Protein AF-A0A382X9E1-F1 (afdb_monomer_lite)

Radius of gyration: 70.13 Å; chains: 1; bounding box: 141×40×201 Å

Organism: NCBI:txid408172

Foldseek 3Di:
DDDDPPPVVVVVVVVVVVVVVVVVVVVVVVVVVVVVVVVVVVVVVVVVVVVVVVVVVVVVVVVVVVVVVVVVVVVVVVVVVVVVVVVVVVVVVVVVVVVVVVVVVVVVVVVVVVVVVVVVVVVVVCVVVVVQVVVQVVQLVVVLCCCCVPQQVPAPKDWDWADDDDRWIKIKIQHDDPNDRQAIEIETEEEDPEDDPVVVVVQVVVCVVSVHQAYEYEYCYDDPPDDPPDQWDDDHRYIYGYNDSVRVSVVVNVVSVVSVVVSVVVVVVVVD

Secondary structure (DSSP, 8-state):
-----HHHHHHHHHHHHHHHHHHHHHHHHHHHHHHHHHHHHHHHHHHHHHHHHHHHHHHHHHHHHHHHHHHHHHHHHHHHHHHHHHHHHHHHHHHHHHHHHHHHHHHHHHHHHHHHHHHHHHHHHHHHH-TTTHHHHHHHHHHHHIIIIIISTTS--EEEEE-SSSSS-EEEEEEEETTEEEEEEEEEEE--SS--THHHHHHHHHHHHHTEEEEEEEESS--TTS-TT-SEEEETTEEEEES-HHHHHHHHHHHHHHHHHHHHHHHHTT--

Structure (mmCIF, N/CA/C/O backbone):
data_AF-A0A382X9E1-F1
#
_entry.id   AF-A0A382X9E1-F1
#
loop_
_atom_site.group_PDB
_atom_site.id
_atom_site.type_symbol
_atom_site.label_atom_id
_atom_site.label_alt_id
_atom_site.label_comp_id
_atom_site.label_asym_id
_atom_site.label_entity_id
_atom_site.label_seq_id
_atom_site.pdbx_PDB_ins_code
_atom_site.Cartn_x
_atom_site.Cartn_y
_atom_site.Cartn_z
_atom_site.occupancy
_atom_site.B_iso_or_equiv
_atom_site.auth_seq_id
_atom_site.auth_comp_id
_atom_site.auth_asym_id
_atom_site.auth_atom_id
_atom_site.pdbx_PDB_model_num
ATOM 1 N N . ASN A 1 1 ? -106.103 1.293 151.477 1.00 40.31 1 ASN A N 1
ATOM 2 C CA . ASN A 1 1 ? -105.836 1.130 150.033 1.00 40.31 1 ASN A CA 1
ATOM 3 C C . ASN A 1 1 ? -104.517 1.794 149.709 1.00 40.31 1 ASN A C 1
ATOM 5 O O . ASN A 1 1 ? -104.419 2.997 149.879 1.00 40.31 1 ASN A O 1
ATOM 9 N N . ALA A 1 2 ? -103.499 1.004 149.371 1.00 46.12 2 ALA A N 1
ATOM 10 C CA . ALA A 1 2 ? -102.173 1.499 149.018 1.00 46.12 2 ALA A CA 1
ATOM 11 C C . ALA A 1 2 ? -102.205 2.067 147.590 1.00 46.12 2 ALA A C 1
ATOM 13 O O . ALA A 1 2 ? -102.561 1.347 146.657 1.00 46.12 2 ALA A O 1
ATOM 14 N N . GLU A 1 3 ? -101.883 3.350 147.434 1.00 45.25 3 GLU A N 1
ATOM 15 C CA . GLU A 1 3 ? -101.706 3.980 146.126 1.00 45.25 3 GLU A CA 1
ATOM 16 C C . GLU A 1 3 ? -100.436 3.435 145.465 1.00 45.25 3 GLU A C 1
ATOM 18 O O . GLU A 1 3 ? -99.336 3.497 146.011 1.00 45.25 3 GLU A O 1
ATOM 23 N N . PHE A 1 4 ? -100.612 2.846 144.289 1.00 52.84 4 PHE A N 1
ATOM 24 C CA . PHE A 1 4 ? -99.544 2.386 143.414 1.00 52.84 4 PHE A CA 1
ATOM 25 C C . PHE A 1 4 ? -98.890 3.618 142.763 1.00 52.84 4 PHE A C 1
ATOM 27 O O . PHE A 1 4 ? -99.547 4.314 141.988 1.00 52.84 4 PHE A O 1
ATOM 34 N N . ASP A 1 5 ? -97.623 3.910 143.085 1.00 58.12 5 ASP A N 1
ATOM 35 C CA . ASP A 1 5 ? -96.880 5.049 142.520 1.00 58.12 5 ASP A CA 1
ATOM 36 C C . ASP A 1 5 ? -96.564 4.808 141.032 1.00 58.12 5 ASP A C 1
ATOM 38 O O . ASP A 1 5 ? -95.556 4.214 140.637 1.00 58.12 5 ASP A O 1
ATOM 42 N N . LEU A 1 6 ? -97.483 5.274 140.188 1.00 57.97 6 LEU A N 1
ATOM 43 C CA . LEU A 1 6 ? -97.406 5.240 138.729 1.00 57.97 6 LEU A CA 1
ATOM 44 C C . LEU A 1 6 ? -96.162 5.970 138.176 1.00 57.97 6 LEU A C 1
ATOM 46 O O . LEU A 1 6 ? -95.742 5.680 137.052 1.00 57.97 6 LEU A O 1
ATOM 50 N N . GLY A 1 7 ? -95.539 6.878 138.938 1.00 62.25 7 GLY A N 1
ATOM 51 C CA . GLY A 1 7 ? -94.417 7.706 138.490 1.00 62.25 7 GLY A CA 1
ATOM 52 C C . GLY A 1 7 ? -93.104 6.941 138.298 1.00 62.25 7 GLY A C 1
ATOM 53 O O . GLY A 1 7 ? -92.395 7.158 137.305 1.00 62.25 7 GLY A O 1
ATOM 54 N N . GLU A 1 8 ? -92.776 6.007 139.195 1.00 61.94 8 GLU A N 1
ATOM 55 C CA . GLU A 1 8 ? -91.552 5.196 139.084 1.00 61.94 8 GLU A CA 1
ATOM 56 C C . GLU A 1 8 ? -91.638 4.147 137.966 1.00 61.94 8 GLU A C 1
ATOM 58 O O . GLU A 1 8 ? -90.668 3.937 137.225 1.00 61.94 8 GLU A O 1
ATOM 63 N N . GLY A 1 9 ? -92.813 3.534 137.783 1.00 64.25 9 GLY A N 1
ATOM 64 C CA . GLY A 1 9 ? -93.066 2.582 136.698 1.00 64.25 9 GLY A CA 1
ATOM 65 C C . GLY A 1 9 ? -92.902 3.219 135.316 1.00 64.25 9 GLY A C 1
ATOM 66 O O . GLY A 1 9 ? -92.219 2.661 134.450 1.00 64.25 9 GLY A O 1
ATOM 67 N N . TYR A 1 10 ? -93.439 4.431 135.132 1.00 66.88 10 TYR A N 1
ATOM 68 C CA . TYR A 1 10 ? -93.307 5.187 133.884 1.00 66.88 10 TYR A CA 1
ATOM 69 C C . TYR A 1 10 ? -91.860 5.595 133.593 1.00 66.88 10 TYR A C 1
ATOM 71 O O . TYR A 1 10 ? -91.396 5.403 132.468 1.00 66.88 10 TYR A O 1
ATOM 79 N N . LYS A 1 11 ? -91.104 6.078 134.590 1.00 72.00 11 LYS A N 1
ATOM 80 C CA . LYS A 1 11 ? -89.677 6.416 134.412 1.00 72.00 11 LYS A CA 1
ATOM 81 C C . LYS A 1 11 ? -88.843 5.207 133.995 1.00 72.00 11 LYS A C 1
ATOM 83 O O . LYS A 1 11 ? -88.008 5.315 133.096 1.00 72.00 11 LYS A O 1
ATOM 88 N N . LYS A 1 12 ? -89.067 4.046 134.616 1.00 72.81 12 LYS A N 1
ATOM 89 C CA . LYS A 1 12 ? -88.352 2.809 134.267 1.00 72.81 12 LYS A CA 1
ATOM 90 C C . LYS A 1 12 ? -88.728 2.317 132.867 1.00 72.81 12 LYS A C 1
ATOM 92 O O . LYS A 1 12 ? -87.859 1.848 132.133 1.00 72.81 12 LYS A O 1
ATOM 97 N N . HIS A 1 13 ? -89.994 2.462 132.474 1.00 72.19 13 HIS A N 1
ATOM 98 C CA . HIS A 1 13 ? -90.451 2.082 131.141 1.00 72.19 13 HIS A CA 1
ATOM 99 C C . HIS A 1 13 ? -89.892 3.003 130.046 1.00 72.19 13 HIS A C 1
ATOM 101 O O . HIS A 1 13 ? -89.379 2.490 129.053 1.00 72.19 13 HIS A O 1
ATOM 107 N N . LEU A 1 14 ? -89.882 4.324 130.269 1.00 73.62 14 LEU A N 1
ATOM 108 C CA . LEU A 1 14 ? -89.251 5.309 129.380 1.00 73.62 14 LEU A CA 1
ATOM 109 C C . LEU A 1 14 ? -87.758 5.033 129.199 1.00 73.62 14 LEU A C 1
ATOM 111 O O . LEU A 1 14 ? -87.290 4.931 128.071 1.00 73.62 14 LEU A O 1
ATOM 115 N N . LYS A 1 15 ? -87.027 4.797 130.293 1.00 77.38 15 LYS A N 1
ATOM 116 C CA . LYS A 1 15 ? -85.587 4.506 130.241 1.00 77.38 15 LYS A CA 1
ATOM 117 C C . LYS A 1 15 ? -85.278 3.209 129.480 1.00 77.38 15 LYS A C 1
ATOM 119 O O . LYS A 1 15 ? -84.286 3.131 128.760 1.00 77.38 15 LYS A O 1
ATOM 124 N N . ASN A 1 16 ? -86.142 2.197 129.598 1.00 75.50 16 ASN A N 1
ATOM 125 C CA . ASN A 1 16 ? -86.033 0.959 128.822 1.00 75.50 16 ASN A CA 1
ATOM 126 C C . ASN A 1 16 ? -86.370 1.164 127.338 1.00 75.50 16 ASN A C 1
ATOM 128 O O . ASN A 1 16 ? -85.716 0.570 126.483 1.00 75.50 16 ASN A O 1
ATOM 132 N N . LEU A 1 17 ? -87.367 1.992 127.023 1.00 74.62 17 LEU A N 1
ATOM 133 C CA . LEU A 1 17 ? -87.726 2.346 125.648 1.00 74.62 17 LEU A CA 1
ATOM 134 C C . LEU A 1 17 ? -86.615 3.142 124.963 1.00 74.62 17 LEU A C 1
ATOM 136 O O . LEU A 1 17 ? -86.262 2.811 123.835 1.00 74.62 17 LEU A O 1
ATOM 140 N N . GLU A 1 18 ? -86.025 4.117 125.655 1.00 76.06 18 GLU A N 1
ATOM 141 C CA . GLU A 1 18 ? -84.857 4.884 125.206 1.00 76.06 18 GLU A CA 1
ATOM 142 C C . GLU A 1 18 ? -83.629 3.991 125.006 1.00 76.06 18 GLU A C 1
ATOM 144 O O . GLU A 1 18 ? -82.965 4.068 123.974 1.00 76.06 18 GLU A O 1
ATOM 149 N N . ALA A 1 19 ? -83.338 3.086 125.945 1.00 75.62 19 ALA A N 1
ATOM 150 C CA . ALA A 1 19 ? -82.235 2.137 125.798 1.00 75.62 19 ALA A CA 1
ATOM 151 C C . ALA A 1 19 ? -82.452 1.188 124.608 1.00 75.62 19 ALA A C 1
ATOM 153 O O . ALA A 1 19 ? -81.512 0.901 123.865 1.00 75.62 19 ALA A O 1
ATOM 154 N N . LYS A 1 20 ? -83.691 0.729 124.390 1.00 76.25 20 LYS A N 1
ATOM 155 C CA . LYS A 1 20 ? -84.041 -0.171 123.286 1.00 76.25 20 LYS A CA 1
ATOM 156 C C . LYS A 1 20 ? -84.004 0.539 121.932 1.00 76.25 20 LYS A C 1
ATOM 158 O O . LYS A 1 20 ? -83.406 0.013 121.000 1.00 76.25 20 LYS A O 1
ATOM 163 N N . THR A 1 21 ? -84.552 1.749 121.832 1.00 74.12 21 THR A N 1
ATOM 164 C CA . THR A 1 21 ? -84.477 2.567 120.607 1.00 74.12 21 THR A CA 1
ATOM 165 C C . THR A 1 21 ? -83.047 2.981 120.288 1.00 74.12 21 THR A C 1
ATOM 167 O O . THR A 1 21 ? -82.643 2.904 119.130 1.00 74.12 21 THR A O 1
ATOM 170 N N . ARG A 1 22 ? -82.238 3.332 121.294 1.00 74.88 22 ARG A N 1
ATOM 171 C CA . ARG A 1 22 ? -80.812 3.625 121.105 1.00 74.88 22 ARG A CA 1
ATOM 172 C C . ARG A 1 22 ? -80.032 2.391 120.651 1.00 74.88 22 ARG A C 1
ATOM 174 O O . ARG A 1 22 ? -79.258 2.486 119.704 1.00 74.88 22 ARG A O 1
ATOM 181 N N . ALA A 1 23 ? -80.279 1.226 121.248 1.00 75.12 23 ALA A N 1
ATOM 182 C CA . ALA A 1 23 ? -79.657 -0.029 120.830 1.00 75.12 23 ALA A CA 1
ATOM 183 C C . ALA A 1 23 ? -80.078 -0.449 119.408 1.00 75.12 23 ALA A C 1
ATOM 185 O O . ALA A 1 23 ? -79.247 -0.920 118.632 1.00 75.12 23 ALA A O 1
ATOM 186 N N . GLU A 1 24 ? -81.344 -0.254 119.031 1.00 75.62 24 GLU A N 1
ATOM 187 C CA . GLU A 1 24 ? -81.840 -0.517 117.676 1.00 75.62 24 GLU A CA 1
ATOM 188 C C . GLU A 1 24 ? -81.272 0.468 116.643 1.00 75.62 24 GLU A C 1
ATOM 190 O O . GLU A 1 24 ? -80.904 0.045 115.545 1.00 75.62 24 GLU A O 1
ATOM 195 N N . ALA A 1 25 ? -81.138 1.752 116.989 1.00 75.50 25 ALA A N 1
ATOM 196 C CA . ALA A 1 25 ? -80.502 2.762 116.145 1.00 75.50 25 ALA A CA 1
ATOM 197 C C . ALA A 1 25 ? -78.999 2.490 115.962 1.00 75.50 25 ALA A C 1
ATOM 199 O O . ALA A 1 25 ? -78.502 2.516 114.836 1.00 75.50 25 ALA A O 1
ATOM 200 N N . GLU A 1 26 ? -78.282 2.138 117.034 1.00 75.50 26 GLU A N 1
ATOM 201 C CA . GLU A 1 26 ? -76.868 1.754 116.971 1.00 75.50 26 GLU A CA 1
ATOM 202 C C . GLU A 1 26 ? -76.659 0.456 116.180 1.00 75.50 26 GLU A C 1
ATOM 204 O O . GLU A 1 26 ? -75.691 0.342 115.426 1.00 75.50 26 GLU A O 1
ATOM 209 N N . LYS A 1 27 ? -77.569 -0.519 116.301 1.00 77.50 27 LYS A N 1
ATOM 210 C CA . LYS A 1 27 ? -77.525 -1.760 115.518 1.00 77.50 27 LYS A CA 1
ATOM 211 C C . LYS A 1 27 ? -77.783 -1.492 114.036 1.00 77.50 27 LYS A C 1
ATOM 213 O O . LYS A 1 27 ? -76.993 -1.934 113.208 1.00 77.50 27 LYS A O 1
ATOM 218 N N . LYS A 1 28 ? -78.813 -0.706 113.698 1.00 76.50 28 LYS A N 1
ATOM 219 C CA . LYS A 1 28 ? -79.095 -0.301 112.310 1.00 76.50 28 LYS A CA 1
ATOM 220 C C . LYS A 1 28 ? -77.946 0.501 111.698 1.00 76.50 28 LYS A C 1
ATOM 222 O O . LYS A 1 28 ? -77.575 0.211 110.567 1.00 76.50 28 LYS A O 1
ATOM 227 N N . GLY A 1 29 ? -77.350 1.436 112.443 1.00 75.88 29 GLY A N 1
ATOM 228 C CA . GLY A 1 29 ? -76.186 2.208 111.995 1.00 75.88 29 GLY A CA 1
ATOM 229 C C . GLY A 1 29 ? -74.934 1.348 111.791 1.00 75.88 29 GLY A C 1
ATOM 230 O O . GLY A 1 29 ? -74.211 1.517 110.810 1.00 75.88 29 GLY A O 1
ATOM 231 N N . LYS A 1 30 ? -74.692 0.364 112.668 1.00 77.25 30 LYS A N 1
ATOM 232 C CA . LYS A 1 30 ? -73.604 -0.614 112.493 1.00 77.25 30 LYS A CA 1
ATOM 233 C C . LYS A 1 30 ? -73.852 -1.543 111.304 1.00 77.25 30 LYS A C 1
ATOM 235 O O . LYS A 1 30 ? -72.902 -1.872 110.599 1.00 77.25 30 LYS A O 1
ATOM 240 N N . ASP A 1 31 ? -75.093 -1.957 111.065 1.00 80.00 31 ASP A N 1
ATOM 241 C CA . ASP A 1 31 ? -75.450 -2.835 109.947 1.00 80.00 31 ASP A CA 1
ATOM 242 C C . ASP A 1 31 ? -75.410 -2.099 108.597 1.00 80.00 31 ASP A C 1
ATOM 244 O O . ASP A 1 31 ? -74.931 -2.668 107.613 1.00 80.00 31 ASP A O 1
ATOM 248 N N . SER A 1 32 ? -75.831 -0.829 108.537 1.00 75.44 32 SER A N 1
ATOM 249 C CA . SER A 1 32 ? -75.698 0.004 107.333 1.00 75.44 32 SER A CA 1
ATOM 250 C C . SER A 1 32 ? -74.233 0.305 107.018 1.00 75.44 32 SER A C 1
ATOM 252 O O . SER A 1 32 ? -73.802 0.073 105.891 1.00 75.44 32 SER A O 1
ATOM 254 N N . ALA A 1 33 ? -73.435 0.692 108.020 1.00 77.56 33 ALA A N 1
ATOM 255 C CA . ALA A 1 33 ? -71.999 0.911 107.851 1.00 77.56 33 ALA A CA 1
ATOM 256 C C . ALA A 1 33 ? -71.266 -0.377 107.433 1.00 77.56 33 ALA A C 1
ATOM 258 O O . ALA A 1 33 ? -70.393 -0.345 106.570 1.00 77.56 33 ALA A O 1
ATOM 259 N N . LYS A 1 34 ? -71.642 -1.542 107.984 1.00 83.00 34 LYS A N 1
ATOM 260 C CA . LYS A 1 34 ? -71.094 -2.838 107.549 1.00 83.00 34 LYS A CA 1
ATOM 261 C C . LYS A 1 34 ? -71.412 -3.141 106.088 1.00 83.00 34 LYS A C 1
ATOM 263 O O . LYS A 1 34 ? -70.515 -3.592 105.379 1.00 83.00 34 LYS A O 1
ATOM 268 N N . LYS A 1 35 ? -72.648 -2.902 105.634 1.00 82.88 35 LYS A N 1
ATOM 269 C CA . LYS A 1 35 ? -73.036 -3.101 104.226 1.00 82.88 35 LYS A CA 1
ATOM 270 C C . LYS A 1 35 ? -72.261 -2.175 103.292 1.00 82.88 35 LYS A C 1
ATOM 272 O O . LYS A 1 35 ? -71.720 -2.646 102.299 1.00 82.88 35 LYS A O 1
ATOM 277 N N . GLU A 1 36 ? -72.135 -0.903 103.648 1.00 82.38 36 GLU A N 1
ATOM 278 C CA . GLU A 1 36 ? -71.420 0.095 102.848 1.00 82.38 36 GLU A CA 1
ATOM 279 C C . GLU A 1 36 ? -69.912 -0.202 102.770 1.00 82.38 36 GLU A C 1
ATOM 281 O O . GLU A 1 36 ? -69.320 -0.165 101.689 1.00 82.38 36 GLU A O 1
ATOM 286 N N . ILE A 1 37 ? -69.297 -0.628 103.882 1.00 82.38 37 ILE A N 1
ATOM 287 C CA . ILE A 1 37 ? -67.911 -1.130 103.917 1.00 82.38 37 ILE A CA 1
ATOM 288 C C . ILE A 1 37 ? -67.759 -2.397 103.061 1.00 82.38 37 ILE A C 1
ATOM 290 O O . ILE A 1 37 ? -66.729 -2.603 102.417 1.00 82.38 37 ILE A O 1
ATOM 294 N N . GLN A 1 38 ? -68.760 -3.276 103.044 1.00 85.38 38 GLN A N 1
ATOM 295 C CA . GLN A 1 38 ? -68.712 -4.512 102.267 1.00 85.38 38 GLN A CA 1
ATOM 296 C C . GLN A 1 38 ? -68.867 -4.250 100.760 1.00 85.38 38 GLN A C 1
ATOM 298 O O . GLN A 1 38 ? -68.158 -4.868 99.964 1.00 85.38 38 GLN A O 1
ATOM 303 N N . GLU A 1 39 ? -69.730 -3.316 100.360 1.00 87.31 39 GLU A N 1
ATOM 304 C CA . GLU A 1 39 ? -69.882 -2.884 98.965 1.00 87.31 39 GLU A CA 1
ATOM 305 C C . GLU A 1 39 ? -68.656 -2.129 98.452 1.00 87.31 39 GLU A C 1
ATOM 307 O O . GLU A 1 39 ? -68.167 -2.428 97.362 1.00 87.31 39 GLU A O 1
ATOM 312 N N . THR A 1 40 ? -68.101 -1.206 99.240 1.00 84.25 40 THR A N 1
ATOM 313 C CA . THR A 1 40 ? -66.854 -0.510 98.878 1.00 84.25 40 THR A CA 1
ATOM 314 C C . THR A 1 40 ? -65.676 -1.474 98.784 1.00 84.25 40 THR A C 1
ATOM 316 O O . THR A 1 40 ? -64.903 -1.384 97.832 1.00 84.25 40 THR A O 1
ATOM 319 N N . LYS A 1 41 ? -65.568 -2.468 99.680 1.00 86.69 41 LYS A N 1
ATOM 320 C CA . LYS A 1 41 ? -64.567 -3.543 99.554 1.00 86.69 41 LYS A CA 1
ATOM 321 C C . LYS A 1 41 ? -64.755 -4.385 98.293 1.00 86.69 41 LYS A C 1
ATOM 323 O O . LYS A 1 41 ? -63.759 -4.728 97.661 1.00 86.69 41 LYS A O 1
ATOM 328 N N . LYS A 1 42 ? -65.995 -4.713 97.910 1.00 88.38 42 LYS A N 1
ATOM 329 C CA . LYS A 1 42 ? -66.275 -5.439 96.658 1.00 88.38 42 LYS A CA 1
ATOM 330 C C . LYS A 1 42 ? -65.857 -4.626 95.434 1.00 88.38 42 LYS A C 1
ATOM 332 O O . LYS A 1 42 ? -65.077 -5.131 94.635 1.00 88.38 42 LYS A O 1
ATOM 337 N N . LYS A 1 43 ? -66.273 -3.358 95.347 1.00 88.19 43 LYS A N 1
ATOM 338 C CA . LYS A 1 43 ? -65.890 -2.454 94.248 1.00 88.19 43 LYS A CA 1
ATOM 339 C C . LYS A 1 43 ? -64.375 -2.246 94.173 1.00 88.19 43 LYS A C 1
ATOM 341 O O . LYS A 1 43 ? -63.802 -2.292 93.091 1.00 88.19 43 LYS A O 1
ATOM 346 N N . ALA A 1 44 ? -63.703 -2.081 95.315 1.00 84.44 44 ALA A N 1
ATOM 347 C CA . ALA A 1 44 ? -62.245 -1.966 95.365 1.00 84.44 44 ALA A CA 1
ATOM 348 C C . ALA A 1 44 ? -61.543 -3.257 94.908 1.00 84.44 44 ALA A C 1
ATOM 350 O O . ALA A 1 44 ? -60.539 -3.191 94.202 1.00 84.44 44 ALA A O 1
ATOM 351 N N . ALA A 1 45 ? -62.073 -4.429 95.272 1.00 86.62 45 ALA A N 1
ATOM 352 C CA . ALA A 1 45 ? -61.540 -5.716 94.831 1.00 86.62 45 ALA A CA 1
ATOM 353 C C . ALA A 1 45 ? -61.759 -5.960 93.327 1.00 86.62 45 ALA A C 1
ATOM 355 O O . ALA A 1 45 ? -60.872 -6.495 92.664 1.00 86.62 45 ALA A O 1
ATOM 356 N N . GLU A 1 46 ? -62.909 -5.563 92.779 1.00 90.00 46 GLU A N 1
ATOM 357 C CA . GLU A 1 46 ? -63.198 -5.622 91.340 1.00 90.00 46 GLU A CA 1
ATOM 358 C C . GLU A 1 46 ? -62.287 -4.680 90.550 1.00 90.00 46 GLU A C 1
ATOM 360 O O . GLU A 1 46 ? -61.614 -5.125 89.623 1.00 90.00 46 GLU A O 1
ATOM 365 N N . TRP A 1 47 ? -62.151 -3.426 90.988 1.00 86.94 47 TRP A N 1
ATOM 366 C CA . TRP A 1 4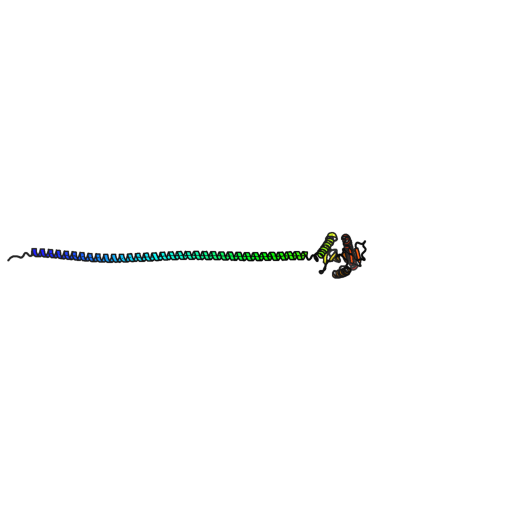7 ? -61.247 -2.460 90.364 1.00 86.94 47 TRP A CA 1
ATOM 367 C C . TRP A 1 47 ? -59.780 -2.911 90.415 1.00 86.94 47 TRP A C 1
ATOM 369 O O . TRP A 1 47 ? -59.053 -2.795 89.429 1.00 86.94 47 TRP A O 1
ATOM 379 N N . ALA A 1 48 ? -59.338 -3.490 91.537 1.00 86.56 48 ALA A N 1
ATOM 380 C CA . ALA A 1 48 ? -57.997 -4.060 91.648 1.00 86.56 48 ALA A CA 1
ATOM 381 C C . ALA A 1 48 ? -57.786 -5.228 90.669 1.00 86.56 48 ALA A C 1
ATOM 383 O O . ALA A 1 48 ? -56.732 -5.310 90.036 1.00 86.56 48 ALA A O 1
ATOM 384 N N . LYS A 1 49 ? -58.785 -6.106 90.498 1.00 89.81 49 LYS A N 1
ATOM 385 C CA . LYS A 1 49 ? -58.732 -7.207 89.522 1.00 89.81 49 LYS A CA 1
ATOM 386 C C . LYS A 1 49 ? -58.676 -6.695 88.084 1.00 89.81 49 LYS A C 1
ATOM 388 O O . LYS A 1 49 ? -57.844 -7.177 87.318 1.00 89.81 49 LYS A O 1
ATOM 393 N N . GLU A 1 50 ? -59.505 -5.719 87.725 1.00 90.75 50 GLU A N 1
ATOM 394 C CA . GLU A 1 50 ? -59.483 -5.107 86.391 1.00 90.75 50 GLU A CA 1
ATOM 395 C C . GLU A 1 50 ? -58.146 -4.431 86.100 1.00 90.75 50 GLU A C 1
ATOM 397 O O . GLU A 1 50 ? -57.576 -4.632 85.029 1.00 90.75 50 GLU A O 1
ATOM 402 N N . LYS A 1 51 ? -57.589 -3.698 87.070 1.00 90.19 51 LYS A N 1
ATOM 403 C CA . LYS A 1 51 ? -56.292 -3.037 86.905 1.00 90.19 51 LYS A CA 1
ATOM 404 C C . LYS A 1 51 ? -55.160 -4.047 86.705 1.00 90.19 51 LYS A C 1
ATOM 406 O O . LYS A 1 51 ? -54.324 -3.849 85.830 1.00 90.19 51 LYS A O 1
ATOM 411 N N . ILE A 1 52 ? -55.152 -5.147 87.464 1.00 89.81 52 ILE A N 1
ATOM 412 C CA . ILE A 1 52 ? -54.176 -6.236 87.286 1.00 89.81 52 ILE A CA 1
ATOM 413 C C . ILE A 1 52 ? -54.323 -6.872 85.900 1.00 89.81 52 ILE A C 1
ATOM 415 O O . ILE A 1 52 ? -53.316 -7.106 85.234 1.00 89.81 52 ILE A O 1
ATOM 419 N N . LYS A 1 53 ? -55.558 -7.119 85.448 1.00 91.31 53 LYS A N 1
ATOM 420 C CA . LYS A 1 53 ? -55.824 -7.699 84.128 1.00 91.31 53 LYS A CA 1
ATOM 421 C C . LYS A 1 53 ? -55.361 -6.770 82.998 1.00 91.31 53 LYS A C 1
ATOM 423 O O . LYS A 1 53 ? -54.643 -7.214 82.109 1.00 91.31 53 LYS A O 1
ATOM 428 N N . ALA A 1 54 ? -55.664 -5.475 83.089 1.00 88.81 54 ALA A N 1
ATOM 429 C CA . ALA A 1 54 ? -55.206 -4.469 82.132 1.00 88.81 54 ALA A CA 1
ATOM 430 C C . ALA A 1 54 ? -53.669 -4.336 82.111 1.00 88.81 54 ALA A C 1
ATOM 432 O O . ALA A 1 54 ? -53.065 -4.211 81.047 1.00 88.81 54 ALA A O 1
ATOM 433 N N . GLU A 1 55 ? -53.009 -4.404 83.272 1.00 90.19 55 GLU A N 1
ATOM 434 C CA . GLU A 1 55 ? -51.542 -4.391 83.379 1.00 90.19 55 GLU A CA 1
ATOM 435 C C . GLU A 1 55 ? -50.913 -5.641 82.730 1.00 90.19 55 GLU A C 1
ATOM 437 O O . GLU A 1 55 ? -49.875 -5.552 82.068 1.00 90.19 55 GLU A O 1
ATOM 442 N N . GLN A 1 56 ? -51.544 -6.810 82.894 1.00 89.44 56 GLN A N 1
ATOM 443 C CA . GLN A 1 56 ? -51.125 -8.063 82.260 1.00 89.44 56 GLN A CA 1
ATOM 444 C C . GLN A 1 56 ? -51.287 -8.007 80.738 1.00 89.44 56 GLN A C 1
ATOM 446 O O . GLN A 1 56 ? -50.322 -8.284 80.026 1.00 89.44 56 GLN A O 1
ATOM 451 N N . GLU A 1 57 ? -52.448 -7.574 80.242 1.00 91.88 57 GLU A N 1
ATOM 452 C CA . GLU A 1 57 ? -52.711 -7.398 78.808 1.00 91.88 57 GLU A CA 1
ATOM 453 C C . GLU A 1 57 ? -51.727 -6.397 78.184 1.00 91.88 57 GLU A C 1
ATOM 455 O O . GLU A 1 57 ? -51.130 -6.670 77.141 1.00 91.88 57 GLU A O 1
ATOM 460 N N . LYS A 1 58 ? -51.451 -5.275 78.865 1.00 90.69 58 LYS A N 1
ATOM 461 C CA . LYS A 1 58 ? -50.468 -4.281 78.413 1.00 90.69 58 LYS A CA 1
ATOM 462 C C . LYS A 1 58 ? -49.056 -4.864 78.323 1.00 90.69 58 LYS A C 1
ATOM 464 O O . LYS A 1 58 ? -48.368 -4.637 77.327 1.00 90.69 58 LYS A O 1
ATOM 469 N N . LYS A 1 59 ? -48.624 -5.644 79.322 1.00 90.62 59 LYS A N 1
ATOM 470 C CA . LYS A 1 59 ? -47.326 -6.345 79.287 1.00 90.62 59 LYS A CA 1
ATOM 471 C C . LYS A 1 59 ? -47.255 -7.359 78.149 1.00 90.62 59 LYS A C 1
ATOM 473 O O . LYS A 1 59 ? -46.201 -7.506 77.531 1.00 90.62 59 LYS A O 1
ATOM 478 N N . GLU A 1 60 ? -48.350 -8.053 77.863 1.00 92.31 60 GLU A N 1
ATOM 479 C CA . GLU A 1 60 ? -48.404 -9.041 76.789 1.00 92.31 60 GLU A CA 1
ATOM 480 C C . GLU A 1 60 ? -48.333 -8.383 75.404 1.00 92.31 60 GLU A C 1
ATOM 482 O O . GLU A 1 60 ? -47.546 -8.811 74.558 1.00 92.31 60 GLU A O 1
ATOM 487 N N . ILE A 1 61 ? -49.072 -7.288 75.198 1.00 91.75 61 ILE A N 1
ATOM 488 C CA . ILE A 1 61 ? -49.006 -6.465 73.981 1.00 91.75 61 ILE A CA 1
ATOM 489 C C . ILE A 1 61 ? -47.594 -5.906 73.794 1.00 91.75 61 ILE A C 1
ATOM 491 O O . ILE A 1 61 ? -47.041 -5.977 72.699 1.00 91.75 61 ILE A O 1
ATOM 495 N N . GLN A 1 62 ? -46.971 -5.403 74.861 1.00 91.06 62 GLN A N 1
ATOM 496 C CA . GLN A 1 62 ? -45.620 -4.850 74.793 1.00 91.06 62 GLN A CA 1
ATOM 497 C C . GLN A 1 62 ? -44.574 -5.921 74.447 1.00 91.06 62 GLN A C 1
ATOM 499 O O . GLN A 1 62 ? -43.678 -5.658 73.645 1.00 91.06 62 GLN A O 1
ATOM 504 N N . LYS A 1 63 ? -44.718 -7.148 74.971 1.00 93.06 63 LYS A N 1
ATOM 505 C CA . LYS A 1 63 ? -43.889 -8.295 74.566 1.00 93.06 63 LYS A CA 1
ATOM 506 C C . LYS A 1 63 ? -44.088 -8.661 73.095 1.00 93.06 63 LYS A C 1
ATOM 508 O O . LYS A 1 63 ? -43.097 -8.866 72.398 1.00 93.06 63 LYS A O 1
ATOM 513 N N . LYS A 1 64 ? -45.336 -8.724 72.614 1.00 92.31 64 LYS A N 1
ATOM 514 C CA . LYS A 1 64 ? -45.644 -9.020 71.202 1.00 92.31 64 LYS A CA 1
ATOM 515 C C . LYS A 1 64 ? -45.050 -7.958 70.275 1.00 92.31 64 LYS A C 1
ATOM 517 O O . LYS A 1 64 ? -44.364 -8.310 69.322 1.00 92.31 64 LYS A O 1
ATOM 522 N N . LEU A 1 65 ? -45.199 -6.678 70.621 1.00 92.50 65 LEU A N 1
ATOM 523 C CA . LEU A 1 65 ? -44.630 -5.565 69.860 1.00 92.50 65 LEU A CA 1
ATOM 524 C C . LEU A 1 65 ? -43.096 -5.622 69.809 1.00 92.50 65 LEU A C 1
ATOM 526 O O . LEU A 1 65 ? -42.510 -5.433 68.748 1.00 92.50 65 LEU A O 1
ATOM 530 N N . GLN A 1 66 ? -42.430 -5.910 70.932 1.00 91.06 66 GLN A N 1
ATOM 531 C CA . GLN A 1 66 ? -40.971 -6.063 70.960 1.00 91.06 66 GLN A CA 1
ATOM 532 C C . GLN A 1 66 ? -40.498 -7.259 70.126 1.00 91.06 66 GLN A C 1
ATOM 534 O O . GLN A 1 66 ? -39.518 -7.136 69.389 1.00 91.06 66 GLN A O 1
ATOM 539 N N . ALA A 1 67 ? -41.195 -8.395 70.206 1.00 92.50 67 ALA A N 1
ATOM 540 C CA . ALA A 1 67 ? -40.886 -9.574 69.402 1.00 92.50 67 ALA A CA 1
ATOM 541 C C . ALA A 1 67 ? -41.050 -9.290 67.899 1.00 92.50 67 ALA A C 1
ATOM 543 O O . ALA A 1 67 ? -40.191 -9.660 67.099 1.00 92.50 67 ALA A O 1
ATOM 544 N N . GLU A 1 68 ? -42.106 -8.575 67.513 1.00 91.62 68 GLU A N 1
ATOM 545 C CA . GLU A 1 68 ? -42.358 -8.184 66.126 1.00 91.62 68 GLU A CA 1
ATOM 546 C C . GLU A 1 68 ? -41.331 -7.168 65.612 1.00 91.62 68 GLU A C 1
ATOM 548 O O . GLU A 1 68 ? -40.788 -7.334 64.522 1.00 91.62 68 GLU A O 1
ATOM 553 N N . GLN A 1 69 ? -40.950 -6.182 66.430 1.00 90.62 69 GLN A N 1
ATOM 554 C CA . GLN A 1 69 ? -39.860 -5.257 66.105 1.00 90.62 69 GLN A CA 1
ATOM 555 C C . GLN A 1 69 ? -38.521 -5.978 65.917 1.00 90.62 69 GLN A C 1
ATOM 557 O O . GLN A 1 69 ? -37.765 -5.642 65.004 1.00 90.62 69 GLN A O 1
ATOM 562 N N . GLN A 1 70 ? -38.204 -6.968 66.757 1.00 91.19 70 GLN A N 1
ATOM 563 C CA . GLN A 1 70 ? -36.994 -7.776 66.590 1.00 91.19 70 GLN A CA 1
ATOM 564 C C . GLN A 1 70 ? -37.047 -8.616 65.312 1.00 91.19 70 GLN A C 1
ATOM 566 O O . GLN A 1 70 ? -36.053 -8.681 64.586 1.00 91.19 70 GLN A O 1
ATOM 571 N N . LYS A 1 71 ? -38.206 -9.206 65.003 1.00 91.88 71 LYS A N 1
ATOM 572 C CA . LYS A 1 71 ? -38.419 -9.981 63.778 1.00 91.88 71 LYS A CA 1
ATOM 573 C C . LYS A 1 71 ? -38.265 -9.108 62.530 1.00 91.88 71 LYS A C 1
ATOM 575 O O . LYS A 1 71 ? -37.543 -9.500 61.616 1.00 91.88 71 LYS A O 1
ATOM 580 N N . ASN A 1 72 ? -38.840 -7.904 62.530 1.00 89.19 72 ASN A N 1
ATOM 581 C CA . ASN A 1 72 ? -38.700 -6.944 61.434 1.00 89.19 72 ASN A CA 1
ATOM 582 C C . ASN A 1 72 ? -37.253 -6.468 61.275 1.00 89.19 72 ASN A C 1
ATOM 584 O O . ASN A 1 72 ? -36.734 -6.492 60.168 1.00 89.19 72 ASN A O 1
ATOM 588 N N . LYS A 1 73 ? -36.545 -6.153 62.369 1.00 91.25 73 LYS A N 1
ATOM 589 C CA . LYS A 1 73 ? -35.115 -5.798 62.300 1.00 91.25 73 LYS A CA 1
ATOM 590 C C . LYS A 1 73 ? -34.254 -6.921 61.716 1.00 91.25 73 LYS A C 1
ATOM 592 O O . LYS A 1 73 ? -33.332 -6.651 60.949 1.00 91.25 73 LYS A O 1
ATOM 597 N N . GLN A 1 74 ? -34.528 -8.176 62.076 1.00 90.19 74 GLN A N 1
ATOM 598 C CA . GLN A 1 74 ? -33.821 -9.321 61.497 1.00 90.19 74 GLN A CA 1
ATOM 599 C C . GLN A 1 74 ? -34.166 -9.520 60.019 1.00 90.19 74 GLN A C 1
ATOM 601 O O . GLN A 1 74 ? -33.271 -9.831 59.236 1.00 90.19 74 GLN A O 1
ATOM 606 N N . ALA A 1 75 ? -35.431 -9.337 59.635 1.00 88.38 75 ALA A N 1
ATOM 607 C CA . ALA A 1 75 ? -35.858 -9.402 58.242 1.00 88.38 75 ALA A CA 1
ATOM 608 C C . ALA A 1 75 ? -35.182 -8.306 57.406 1.00 88.38 75 ALA A C 1
ATOM 610 O O . ALA A 1 75 ? -34.553 -8.626 56.403 1.00 88.38 75 ALA A O 1
ATOM 611 N N . ASP A 1 76 ? -35.199 -7.053 57.864 1.00 89.88 76 ASP A N 1
ATOM 612 C CA . ASP A 1 76 ? -34.540 -5.924 57.197 1.00 89.88 76 ASP A CA 1
ATOM 613 C C . ASP A 1 76 ? -33.041 -6.153 57.023 1.00 89.88 76 ASP A C 1
ATOM 615 O O . ASP A 1 76 ? -32.487 -5.869 55.961 1.00 89.88 76 ASP A O 1
ATOM 619 N N . LYS A 1 77 ? -32.372 -6.699 58.048 1.00 92.06 77 LYS A N 1
ATOM 620 C CA . LYS A 1 77 ? -30.953 -7.052 57.951 1.00 92.06 77 LYS A CA 1
ATOM 621 C C . LYS A 1 77 ? -30.725 -8.130 56.890 1.00 92.06 77 LYS A C 1
ATOM 623 O O . LYS A 1 77 ? -29.872 -7.951 56.030 1.00 92.06 77 LYS A O 1
ATOM 628 N N . LYS A 1 78 ? -31.527 -9.201 56.893 1.00 90.25 78 LYS A N 1
ATOM 629 C CA . LYS A 1 78 ? -31.444 -10.265 55.879 1.00 90.25 78 LYS A CA 1
ATOM 630 C C . LYS A 1 78 ? -31.701 -9.740 54.469 1.00 90.25 78 LYS A C 1
ATOM 632 O O . LYS A 1 78 ? -30.996 -10.146 53.554 1.00 90.25 78 LYS A O 1
ATOM 637 N N . TYR A 1 79 ? -32.670 -8.842 54.289 1.00 87.69 79 TYR A N 1
ATOM 638 C CA . TYR A 1 79 ? -32.929 -8.222 52.993 1.00 87.69 79 TYR A CA 1
ATOM 639 C C . TYR A 1 79 ? -31.745 -7.368 52.546 1.00 87.69 79 TYR A C 1
ATOM 641 O O . TYR A 1 79 ? -31.270 -7.551 51.430 1.00 87.69 79 TYR A O 1
ATOM 649 N N . LYS A 1 80 ? -31.219 -6.493 53.411 1.00 89.31 80 LYS A N 1
ATOM 650 C CA . LYS A 1 80 ? -30.036 -5.680 53.088 1.00 89.31 80 LYS A CA 1
ATOM 651 C C . LYS A 1 80 ? -28.834 -6.539 52.705 1.00 89.31 80 LYS A C 1
ATOM 653 O O . LYS A 1 80 ? -28.237 -6.289 51.664 1.00 89.31 80 LYS A O 1
ATOM 658 N N . ASP A 1 81 ? -28.532 -7.567 53.495 1.00 89.19 81 ASP A N 1
ATOM 659 C CA . ASP A 1 81 ? -27.419 -8.480 53.226 1.00 89.19 81 ASP A CA 1
ATOM 660 C C . ASP A 1 81 ? -27.650 -9.255 51.914 1.00 89.19 81 ASP A C 1
ATOM 662 O O . ASP A 1 81 ? -26.732 -9.414 51.114 1.00 89.19 81 ASP A O 1
ATOM 666 N N . HIS A 1 82 ? -28.884 -9.695 51.641 1.00 86.06 82 HIS A N 1
ATOM 667 C CA . HIS A 1 82 ? -29.231 -10.374 50.391 1.00 86.06 82 HIS A CA 1
ATOM 668 C C . HIS A 1 82 ? -29.038 -9.471 49.167 1.00 86.06 82 HIS A C 1
ATOM 670 O O . HIS A 1 82 ? -28.381 -9.884 48.215 1.00 86.06 82 HIS A O 1
ATOM 676 N N . TYR A 1 83 ? -29.554 -8.237 49.195 1.00 81.19 83 TYR A N 1
ATOM 677 C CA . TYR A 1 83 ? -29.411 -7.292 48.083 1.00 81.19 83 TYR A CA 1
ATOM 678 C C . TYR A 1 83 ? -27.964 -6.830 47.883 1.00 81.19 83 TYR A C 1
ATOM 680 O O . TYR A 1 83 ? -27.536 -6.699 46.738 1.00 81.19 83 TYR A O 1
ATOM 688 N N . ALA A 1 84 ? -27.198 -6.635 48.962 1.00 88.06 84 ALA A N 1
ATOM 689 C CA . ALA A 1 84 ? -25.772 -6.321 48.874 1.00 88.06 84 ALA A CA 1
ATOM 690 C C . ALA A 1 84 ? -24.999 -7.460 48.191 1.00 88.06 84 ALA A C 1
ATOM 692 O O . ALA A 1 84 ? -24.314 -7.228 47.199 1.00 88.06 84 ALA A O 1
ATOM 693 N N . ASN A 1 85 ? -25.208 -8.705 48.633 1.00 87.38 85 ASN A N 1
ATOM 694 C CA . ASN A 1 85 ? -24.575 -9.877 48.025 1.00 87.38 85 ASN A CA 1
ATOM 695 C C . ASN A 1 85 ? -24.993 -10.079 46.559 1.00 87.38 85 ASN A C 1
ATOM 697 O O . ASN A 1 85 ? -24.167 -10.450 45.726 1.00 87.38 85 ASN A O 1
ATOM 701 N N . LEU A 1 86 ? -26.265 -9.834 46.227 1.00 85.25 86 LEU A N 1
ATOM 702 C CA . LEU A 1 86 ? -26.761 -9.941 44.854 1.00 85.25 86 LEU A CA 1
ATOM 703 C C . LEU A 1 86 ? -26.105 -8.890 43.948 1.00 85.25 86 LEU A C 1
ATOM 705 O O . LEU A 1 86 ? -25.687 -9.212 42.838 1.00 85.25 86 LEU A O 1
ATOM 709 N N . SER A 1 87 ? -25.988 -7.652 44.436 1.00 84.50 87 SER A N 1
ATOM 710 C CA . SER A 1 87 ? -25.309 -6.560 43.736 1.00 84.50 87 SER A CA 1
ATOM 711 C C . SER A 1 87 ? -23.831 -6.875 43.521 1.00 84.50 87 SER A C 1
ATOM 713 O O . SER A 1 87 ? -23.347 -6.787 42.395 1.00 84.50 87 SER A O 1
ATOM 715 N N . ASP A 1 88 ? -23.121 -7.310 44.563 1.00 88.25 88 ASP A N 1
ATOM 716 C CA . ASP A 1 88 ? -21.702 -7.667 44.469 1.00 88.25 88 ASP A CA 1
ATOM 717 C C . ASP A 1 88 ? -21.475 -8.833 43.503 1.00 88.25 88 ASP A C 1
ATOM 719 O O . ASP A 1 88 ? -20.560 -8.790 42.678 1.00 88.25 88 ASP A O 1
ATOM 723 N N . SER A 1 89 ? -22.346 -9.847 43.535 1.00 85.44 89 SER A N 1
ATOM 724 C CA . SER A 1 89 ? -22.292 -10.971 42.598 1.00 85.44 89 SER A CA 1
ATOM 725 C C . SER A 1 89 ? -22.530 -10.531 41.153 1.00 85.44 89 SER A C 1
ATOM 727 O O . SER A 1 89 ? -21.836 -11.010 40.258 1.00 85.44 89 SER A O 1
ATOM 729 N N . GLN A 1 90 ? -23.483 -9.628 40.904 1.00 85.06 90 GLN A N 1
ATOM 730 C CA . GLN A 1 90 ? -23.744 -9.107 39.559 1.00 85.06 90 GLN A CA 1
ATOM 731 C C . GLN A 1 90 ? -22.593 -8.236 39.052 1.00 85.06 90 GLN A C 1
ATOM 733 O O . GLN A 1 90 ? -22.175 -8.383 37.906 1.00 85.06 90 GLN A O 1
ATOM 738 N N . ILE A 1 91 ? -22.038 -7.372 39.906 1.00 86.69 91 ILE A N 1
ATOM 739 C CA . ILE A 1 91 ? -20.879 -6.539 39.564 1.00 86.69 91 ILE A CA 1
ATOM 740 C C . ILE A 1 91 ? -19.669 -7.420 39.247 1.00 86.69 91 ILE A C 1
ATOM 742 O O . ILE A 1 91 ? -18.957 -7.157 38.278 1.00 86.69 91 ILE A O 1
ATOM 746 N N . LYS A 1 92 ? -19.437 -8.474 40.036 1.00 90.31 92 LYS A N 1
ATOM 747 C CA . LYS A 1 92 ? -18.347 -9.422 39.795 1.00 90.31 92 LYS A CA 1
ATOM 748 C C . LYS A 1 92 ? -18.531 -10.165 38.470 1.00 90.31 92 LYS A C 1
ATOM 750 O O . LYS A 1 92 ? -17.604 -10.174 37.668 1.00 90.31 92 LYS A O 1
ATOM 755 N N . ALA A 1 93 ? -19.728 -10.688 38.203 1.00 86.12 93 ALA A N 1
ATOM 756 C CA . ALA A 1 93 ? -20.036 -11.362 36.941 1.00 86.12 93 ALA A CA 1
ATOM 757 C C . ALA A 1 93 ? -19.879 -10.427 35.727 1.00 86.12 93 ALA A C 1
ATOM 759 O O . ALA A 1 93 ? -19.315 -10.824 34.712 1.00 86.12 93 ALA A O 1
ATOM 760 N N . ALA A 1 94 ? -20.315 -9.167 35.837 1.00 84.12 94 ALA A N 1
ATOM 761 C CA . ALA A 1 94 ? -20.153 -8.175 34.775 1.00 84.12 94 ALA A CA 1
ATOM 762 C C . ALA A 1 94 ? -18.678 -7.820 34.517 1.00 84.12 94 ALA A C 1
ATOM 764 O O . ALA A 1 94 ? -18.286 -7.624 33.367 1.00 84.12 94 ALA A O 1
ATOM 765 N N . LYS A 1 95 ? -17.850 -7.751 35.569 1.00 87.00 95 LYS A N 1
ATOM 766 C CA . LYS A 1 95 ? -16.399 -7.550 35.433 1.00 87.00 95 LYS A CA 1
ATOM 767 C C . LYS A 1 95 ? -15.723 -8.740 34.757 1.00 87.00 95 LYS A C 1
ATOM 769 O O . LYS A 1 95 ? -14.949 -8.528 33.832 1.00 87.00 95 LYS A O 1
ATOM 774 N N . GLU A 1 96 ? -16.046 -9.962 35.176 1.00 88.31 96 GLU A N 1
ATOM 775 C CA . GLU A 1 96 ? -15.504 -11.187 34.575 1.00 88.31 96 GLU A CA 1
ATOM 776 C C . GLU A 1 96 ? -15.896 -11.310 33.089 1.00 88.31 96 GLU A C 1
ATOM 778 O O . GLU A 1 96 ? -15.044 -11.613 32.255 1.00 88.31 96 GLU A O 1
ATOM 783 N N . ASP A 1 97 ? -17.147 -11.001 32.726 1.00 86.06 97 ASP A N 1
ATOM 784 C CA . ASP A 1 97 ? -17.611 -10.979 31.328 1.00 86.06 97 ASP A CA 1
ATOM 785 C C . ASP A 1 97 ? -16.879 -9.918 30.485 1.00 86.06 97 ASP A C 1
ATOM 787 O O . ASP A 1 97 ? -16.446 -10.194 29.362 1.00 86.06 97 ASP A O 1
ATOM 791 N N . LEU A 1 98 ? -16.678 -8.712 31.030 1.00 86.31 98 LEU A N 1
ATOM 792 C CA . LEU A 1 98 ? -15.897 -7.663 30.367 1.00 86.31 98 LEU A CA 1
ATOM 793 C C . LEU A 1 98 ? -14.436 -8.077 30.160 1.00 86.31 98 LEU A C 1
ATOM 795 O O . LEU A 1 98 ? -13.908 -7.892 29.063 1.00 86.31 98 LEU A O 1
ATOM 799 N N . GLU A 1 99 ? -13.792 -8.660 31.172 1.00 90.06 99 GLU A N 1
ATOM 800 C CA . GLU A 1 99 ? -12.414 -9.155 31.071 1.00 90.06 99 GLU A CA 1
ATOM 801 C C . GLU A 1 99 ? -12.282 -10.274 30.031 1.00 90.06 99 GLU A C 1
ATOM 803 O O . GLU A 1 99 ? -11.344 -10.256 29.229 1.00 90.06 99 GLU A O 1
ATOM 808 N N . GLN A 1 100 ? -13.235 -11.213 29.977 1.00 85.81 100 GLN A N 1
ATOM 809 C CA . GLN A 1 100 ? -13.234 -12.261 28.955 1.00 85.81 100 GLN A CA 1
ATOM 810 C C . GLN A 1 100 ? -13.394 -11.685 27.547 1.00 85.81 100 GLN A C 1
ATOM 812 O O . GLN A 1 100 ? -12.587 -12.001 26.671 1.00 85.81 100 GLN A O 1
ATOM 817 N N . LYS A 1 101 ? -14.354 -10.778 27.332 1.00 85.38 101 LYS A N 1
ATOM 818 C CA . LYS A 1 101 ? -14.547 -10.104 26.034 1.00 85.38 101 LYS A CA 1
ATOM 819 C C . LYS A 1 101 ? -13.317 -9.310 25.605 1.00 85.38 101 LYS A C 1
ATOM 821 O O . LYS A 1 101 ? -12.957 -9.316 24.426 1.00 85.38 101 LYS A O 1
ATOM 826 N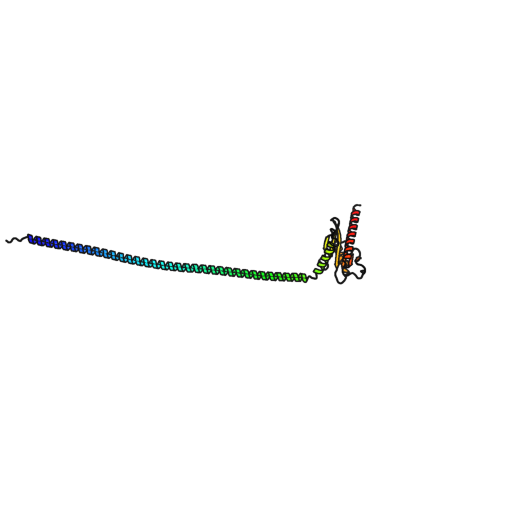 N . GLN A 1 102 ? -12.659 -8.637 26.547 1.00 86.44 102 GLN A N 1
ATOM 827 C CA . GLN A 1 102 ? -11.410 -7.924 26.292 1.00 86.44 102 GLN A CA 1
ATOM 828 C C . GLN A 1 102 ? -10.304 -8.906 25.872 1.00 86.44 102 GLN A C 1
ATOM 830 O O . GLN A 1 102 ? -9.681 -8.714 24.831 1.00 86.44 102 GLN A O 1
ATOM 835 N N . SER A 1 103 ? -10.132 -10.007 26.612 1.00 90.25 103 SER A N 1
ATOM 836 C CA . SER A 1 103 ? -9.148 -11.053 26.306 1.00 90.25 103 SER A CA 1
ATOM 837 C C . SER A 1 103 ? -9.380 -11.700 24.938 1.00 90.25 103 SER A C 1
ATOM 839 O O . SER A 1 103 ? -8.433 -11.916 24.180 1.00 90.25 103 SER A O 1
ATOM 841 N N . GLU A 1 104 ? -10.632 -11.992 24.580 1.00 86.69 104 GLU A N 1
ATOM 842 C CA . GLU A 1 104 ? -10.991 -12.518 23.260 1.00 86.69 104 GL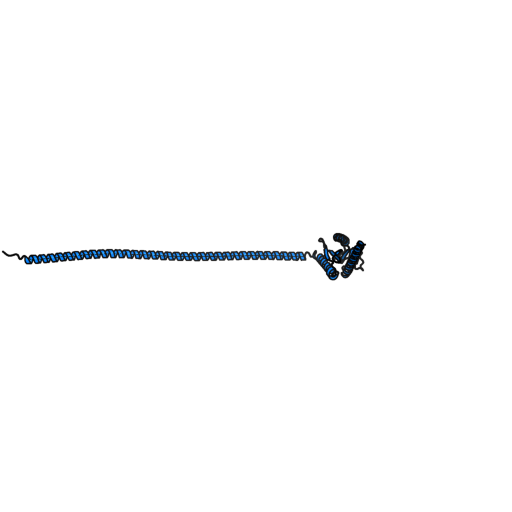U A CA 1
ATOM 843 C C . GLU A 1 104 ? -10.670 -11.525 22.144 1.00 86.69 104 GLU A C 1
ATOM 845 O O . GLU A 1 104 ? -10.093 -11.904 21.120 1.00 86.69 104 GLU A O 1
ATOM 850 N N . LYS A 1 105 ? -10.992 -10.242 22.347 1.00 88.75 105 LYS A N 1
ATOM 851 C CA . LYS A 1 105 ? -10.675 -9.175 21.395 1.00 88.75 105 LYS A CA 1
ATOM 852 C C . LYS A 1 105 ? -9.166 -9.023 21.211 1.00 88.75 105 LYS A C 1
ATOM 854 O O . LYS A 1 105 ? -8.713 -8.894 20.074 1.00 88.75 105 LYS A O 1
ATOM 859 N N . ASP A 1 106 ? -8.395 -9.095 22.290 1.00 87.56 106 ASP A N 1
ATOM 860 C CA . ASP A 1 106 ? -6.936 -9.004 22.250 1.00 87.56 106 ASP A CA 1
ATOM 861 C C . ASP A 1 106 ? -6.318 -10.211 21.539 1.00 87.56 106 ASP A C 1
ATOM 863 O O . ASP A 1 106 ? -5.477 -10.036 20.656 1.00 87.56 106 ASP A O 1
ATOM 867 N N . LYS A 1 107 ? -6.799 -11.431 21.814 1.00 90.50 107 LYS A N 1
ATOM 868 C CA . LYS A 1 107 ? -6.399 -12.645 21.079 1.00 90.50 107 LYS A CA 1
ATOM 869 C C . LYS A 1 107 ? -6.736 -12.545 19.592 1.00 90.50 107 LYS A C 1
ATOM 871 O O . LYS A 1 107 ? -5.902 -12.869 18.748 1.00 90.50 107 LYS A O 1
ATOM 876 N N . LEU A 1 108 ? -7.934 -12.068 19.250 1.00 88.31 108 LEU A N 1
ATOM 877 C CA . LEU A 1 108 ? -8.349 -11.875 17.861 1.00 88.31 108 LEU A CA 1
ATOM 878 C C . LEU A 1 108 ? -7.482 -10.825 17.157 1.00 88.31 108 LEU A C 1
ATOM 880 O O . LEU A 1 108 ? -7.101 -11.014 16.002 1.00 88.31 108 LEU A O 1
ATOM 884 N N . ASN A 1 109 ? -7.157 -9.727 17.838 1.00 86.50 109 ASN A N 1
ATOM 885 C CA . ASN A 1 109 ? -6.278 -8.690 17.311 1.00 86.50 109 ASN A CA 1
ATOM 886 C C . ASN A 1 109 ? -4.849 -9.207 17.125 1.00 86.50 109 ASN A C 1
ATOM 888 O O . ASN A 1 109 ? -4.268 -8.965 16.072 1.00 86.50 109 ASN A O 1
ATOM 892 N N . ALA A 1 110 ? -4.316 -9.974 18.077 1.00 89.62 110 ALA A N 1
ATOM 893 C CA . ALA A 1 110 ? -3.010 -10.616 17.955 1.00 89.62 110 ALA A CA 1
ATOM 894 C C . ALA A 1 110 ? -2.962 -11.571 16.751 1.00 89.62 110 ALA A C 1
ATOM 896 O O . ALA A 1 110 ? -2.037 -11.499 15.947 1.00 89.62 110 ALA A O 1
ATOM 897 N N . LEU A 1 111 ? -3.999 -12.395 16.550 1.00 89.12 111 LEU A N 1
ATOM 898 C CA . LEU A 1 111 ? -4.115 -13.268 15.374 1.00 89.12 111 LEU A CA 1
ATOM 899 C C . LEU A 1 111 ? -4.231 -12.481 14.061 1.00 89.12 111 LEU A C 1
ATOM 901 O O . LEU A 1 111 ? -3.667 -12.885 13.043 1.00 89.12 111 LEU A O 1
ATOM 905 N N . LYS A 1 112 ? -4.959 -11.357 14.055 1.00 87.19 112 LYS A N 1
ATOM 906 C CA . LYS A 1 112 ? -5.036 -10.464 12.889 1.00 87.19 112 LYS A CA 1
ATOM 907 C C . LYS A 1 112 ? -3.680 -9.838 12.582 1.00 87.19 112 LYS A C 1
ATOM 909 O O . LYS A 1 112 ? -3.306 -9.808 11.415 1.00 87.19 112 LYS A O 1
ATOM 914 N N . LEU A 1 113 ? -2.956 -9.374 13.599 1.00 86.88 113 LEU A N 1
ATOM 915 C CA . LEU A 1 113 ? -1.613 -8.818 13.450 1.00 86.88 113 LEU A CA 1
ATOM 916 C C . LEU A 1 113 ? -0.633 -9.870 12.925 1.00 86.88 113 LEU A C 1
ATOM 918 O O . LEU A 1 113 ? 0.049 -9.587 11.948 1.00 86.88 113 LEU A O 1
ATOM 922 N N . ASP A 1 114 ? -0.633 -11.091 13.469 1.00 91.19 114 ASP A N 1
ATOM 923 C CA . ASP A 1 114 ? 0.193 -12.202 12.968 1.00 91.19 114 ASP A CA 1
ATOM 924 C C . ASP A 1 114 ? -0.140 -12.536 11.504 1.00 91.19 114 ASP A C 1
ATOM 926 O O . ASP A 1 114 ? 0.748 -12.658 10.661 1.00 91.19 114 ASP A O 1
ATOM 930 N N . ARG A 1 115 ? -1.432 -12.603 11.152 1.00 85.31 115 ARG A N 1
ATOM 931 C CA . ARG A 1 115 ? -1.860 -12.836 9.764 1.00 85.31 115 ARG A CA 1
ATOM 932 C C . ARG A 1 115 ? -1.433 -11.696 8.837 1.00 85.31 115 ARG A C 1
ATOM 934 O O . ARG A 1 115 ? -1.026 -11.964 7.710 1.00 85.31 115 ARG A O 1
ATOM 941 N N . LEU A 1 116 ? -1.538 -10.443 9.277 1.00 84.19 116 LEU A N 1
ATOM 942 C CA . LEU A 1 116 ? -1.085 -9.284 8.507 1.00 84.19 116 LEU A CA 1
ATOM 943 C C . LEU A 1 116 ? 0.437 -9.282 8.346 1.00 84.19 116 LEU A C 1
ATOM 945 O O . LEU A 1 116 ? 0.907 -9.046 7.241 1.00 84.19 116 LEU A O 1
ATOM 949 N N . GLN A 1 117 ? 1.195 -9.613 9.393 1.00 86.44 117 GLN A N 1
ATOM 950 C CA . GLN A 1 117 ? 2.653 -9.748 9.338 1.00 86.44 117 GLN A CA 1
ATOM 951 C C . GLN A 1 117 ? 3.083 -10.870 8.393 1.00 86.44 117 GLN A C 1
ATOM 953 O O . GLN A 1 117 ? 3.985 -10.667 7.585 1.00 86.44 117 GLN A O 1
ATOM 958 N N . LYS A 1 118 ? 2.409 -12.026 8.421 1.00 87.25 118 LYS A N 1
ATOM 959 C CA . LYS A 1 118 ? 2.651 -13.118 7.466 1.00 87.25 118 LYS A CA 1
ATOM 960 C C . LYS A 1 118 ? 2.361 -12.688 6.037 1.00 87.25 118 LYS A C 1
ATOM 962 O O . LYS A 1 118 ? 3.221 -12.870 5.187 1.00 87.25 118 LYS A O 1
ATOM 967 N N . LYS A 1 119 ? 1.222 -12.035 5.786 1.00 78.88 119 LYS A N 1
ATOM 968 C CA . LYS A 1 119 ? 0.900 -11.480 4.461 1.00 78.88 119 LYS A CA 1
ATOM 969 C C . LYS A 1 119 ? 1.909 -10.430 4.006 1.00 78.88 119 LYS A C 1
ATOM 971 O O . LYS A 1 119 ? 2.242 -10.402 2.830 1.00 78.88 119 LYS A O 1
ATOM 976 N N . LEU A 1 120 ? 2.391 -9.580 4.913 1.00 77.69 120 LEU A N 1
ATOM 977 C CA . LEU A 1 120 ? 3.417 -8.586 4.608 1.00 77.69 120 LEU A CA 1
ATOM 978 C C . LEU A 1 120 ? 4.739 -9.275 4.256 1.00 77.69 120 LEU A C 1
ATOM 980 O O . LEU A 1 120 ? 5.328 -8.956 3.237 1.00 77.69 120 LEU A O 1
ATOM 984 N N . SER A 1 121 ? 5.154 -10.279 5.031 1.00 79.75 121 SER A N 1
ATOM 985 C CA . SER A 1 121 ? 6.360 -11.066 4.757 1.00 79.75 121 SER A CA 1
ATOM 986 C C . SER A 1 121 ? 6.245 -11.879 3.465 1.00 79.75 121 SER A C 1
ATOM 988 O O . SER A 1 121 ? 7.212 -11.985 2.718 1.00 79.75 121 SER A O 1
ATOM 990 N N . GLU A 1 122 ? 5.073 -12.438 3.165 1.00 77.75 122 GLU A N 1
ATOM 991 C CA . GLU A 1 122 ? 4.774 -13.118 1.902 1.00 77.75 122 GLU A CA 1
ATOM 992 C C . GLU A 1 122 ? 4.759 -12.136 0.731 1.00 77.75 122 GLU A C 1
ATOM 994 O O . GLU A 1 122 ? 5.307 -12.458 -0.316 1.00 77.75 122 GLU A O 1
ATOM 999 N N . ALA A 1 123 ? 4.209 -10.931 0.897 1.00 68.06 123 ALA A N 1
ATOM 1000 C CA . ALA A 1 123 ? 4.253 -9.874 -0.109 1.00 68.06 123 ALA A CA 1
ATOM 1001 C C . ALA A 1 123 ? 5.688 -9.381 -0.336 1.00 68.06 123 ALA A C 1
ATOM 1003 O O . ALA A 1 123 ? 6.117 -9.292 -1.476 1.00 68.06 123 ALA A O 1
ATOM 1004 N N . GLU A 1 124 ? 6.471 -9.156 0.720 1.00 66.75 124 GLU A N 1
ATOM 1005 C CA . GLU A 1 124 ? 7.897 -8.824 0.637 1.00 66.75 124 GLU A CA 1
ATOM 1006 C C . GLU A 1 124 ? 8.703 -9.951 -0.007 1.00 66.75 124 GLU A C 1
ATOM 1008 O O . GLU A 1 124 ? 9.587 -9.686 -0.817 1.00 66.75 124 GLU A O 1
ATOM 1013 N N . LYS A 1 125 ? 8.402 -11.216 0.311 1.00 67.62 125 LYS A N 1
ATOM 1014 C CA . LYS A 1 125 ? 8.996 -12.375 -0.363 1.00 67.62 125 LYS A CA 1
ATOM 1015 C C . LYS A 1 125 ? 8.536 -12.484 -1.806 1.00 67.62 125 LYS A C 1
ATOM 1017 O O . LYS A 1 125 ? 9.357 -12.856 -2.618 1.00 67.62 125 LYS A O 1
ATOM 1022 N N . THR A 1 126 ? 7.302 -12.125 -2.144 1.00 58.09 126 THR A N 1
ATOM 1023 C CA . THR A 1 126 ? 6.790 -12.101 -3.524 1.00 58.09 126 THR A CA 1
ATOM 1024 C C . THR A 1 126 ? 7.424 -10.961 -4.316 1.00 58.09 126 THR A C 1
ATOM 1026 O O . THR A 1 126 ? 7.779 -11.159 -5.467 1.00 58.09 126 THR A O 1
ATOM 1029 N N . ILE A 1 127 ? 7.674 -9.806 -3.697 1.00 53.31 127 ILE A N 1
ATOM 1030 C CA . ILE A 1 127 ? 8.470 -8.713 -4.270 1.00 53.31 127 ILE A CA 1
ATOM 1031 C C . ILE A 1 127 ? 9.921 -9.186 -4.474 1.00 53.31 127 ILE A C 1
ATOM 1033 O O . ILE A 1 127 ? 10.485 -9.004 -5.546 1.00 53.31 127 ILE A O 1
ATOM 1037 N N . LYS A 1 128 ? 10.507 -9.882 -3.489 1.00 53.28 128 LYS A N 1
ATOM 1038 C CA . LYS A 1 128 ? 11.872 -10.444 -3.559 1.00 53.28 128 LYS A CA 1
ATOM 1039 C C . LYS A 1 128 ? 12.006 -11.734 -4.385 1.00 53.28 128 LYS A C 1
ATOM 1041 O O . LYS A 1 128 ? 13.123 -12.120 -4.703 1.00 53.28 128 LYS A O 1
ATOM 1046 N N . GLN A 1 129 ? 10.921 -12.432 -4.707 1.00 44.81 129 GLN A N 1
ATOM 1047 C CA . GLN A 1 129 ? 10.887 -13.618 -5.578 1.00 44.81 129 GLN A CA 1
ATOM 1048 C C . GLN A 1 129 ? 10.379 -13.263 -6.980 1.00 44.81 129 GLN A C 1
ATOM 1050 O O . GLN A 1 129 ? 10.710 -13.959 -7.931 1.00 44.81 129 GLN A O 1
ATOM 1055 N N . GLY A 1 130 ? 9.701 -12.124 -7.138 1.00 43.00 130 GLY A N 1
ATOM 1056 C CA . GLY A 1 130 ? 9.431 -11.435 -8.402 1.00 43.00 130 GLY A CA 1
ATOM 1057 C C . GLY A 1 130 ? 10.656 -10.712 -8.971 1.00 43.00 130 GLY A C 1
ATOM 1058 O O . GLY A 1 130 ? 10.520 -9.776 -9.753 1.00 43.00 130 GLY A O 1
ATOM 1059 N N . VAL A 1 131 ? 11.862 -11.154 -8.605 1.00 43.12 131 VAL A N 1
ATOM 1060 C CA . VAL A 1 131 ? 13.153 -10.624 -9.080 1.00 43.12 131 VAL A CA 1
ATOM 1061 C C . VAL A 1 131 ? 13.409 -10.940 -10.563 1.00 43.12 131 VAL A C 1
ATOM 1063 O O . VAL A 1 131 ? 14.374 -10.451 -11.140 1.00 43.12 131 VAL A O 1
ATOM 1066 N N . THR A 1 132 ? 12.510 -11.663 -11.234 1.00 45.59 132 THR A N 1
ATOM 1067 C CA . THR A 1 132 ? 12.472 -11.724 -12.704 1.00 45.59 132 THR A CA 1
ATOM 1068 C C . THR A 1 132 ? 11.700 -10.556 -13.338 1.00 45.59 132 THR A C 1
ATOM 1070 O O . THR A 1 132 ? 12.049 -10.121 -14.428 1.00 45.59 132 THR A O 1
ATOM 1073 N N . VAL A 1 133 ? 10.732 -9.943 -12.644 1.00 45.44 133 VAL A N 1
ATOM 1074 C CA . VAL A 1 133 ? 9.967 -8.785 -13.163 1.00 45.44 133 VAL A CA 1
ATOM 1075 C C . VAL A 1 133 ? 10.683 -7.448 -12.886 1.00 45.44 133 VAL A C 1
ATOM 1077 O O . VAL A 1 133 ? 10.568 -6.502 -13.667 1.00 45.44 133 VAL A O 1
ATOM 1080 N N . ASP A 1 134 ? 11.487 -7.372 -11.820 1.00 50.75 134 ASP A N 1
ATOM 1081 C CA . ASP A 1 134 ? 12.111 -6.121 -11.350 1.00 50.75 134 ASP A CA 1
ATOM 1082 C C . ASP A 1 134 ? 13.338 -5.669 -12.179 1.00 50.75 134 ASP A C 1
ATOM 1084 O O . ASP A 1 134 ? 13.622 -4.475 -12.289 1.00 50.75 134 ASP A O 1
ATOM 1088 N N . GLN A 1 135 ? 14.043 -6.586 -12.861 1.00 50.97 135 GLN A N 1
ATOM 1089 C CA . GLN A 1 135 ? 15.143 -6.185 -13.758 1.00 50.97 135 GLN A CA 1
ATOM 1090 C C . GLN A 1 135 ? 14.644 -5.394 -14.974 1.00 50.97 135 GLN A C 1
ATOM 1092 O O . GLN A 1 135 ? 15.267 -4.402 -15.357 1.00 50.97 135 GLN A O 1
ATOM 1097 N N . GLY A 1 136 ? 13.517 -5.803 -15.566 1.00 55.28 136 GLY A N 1
ATOM 1098 C CA . GLY A 1 136 ? 12.936 -5.130 -16.728 1.00 55.28 136 GLY A CA 1
ATOM 1099 C C . GLY A 1 136 ? 12.382 -3.746 -16.384 1.00 55.28 136 GLY A C 1
ATOM 1100 O O . GLY A 1 136 ? 12.683 -2.778 -17.080 1.00 55.28 136 GLY A O 1
ATOM 1101 N N . ALA A 1 137 ? 11.630 -3.630 -15.283 1.00 60.84 137 ALA A N 1
ATOM 1102 C CA . ALA A 1 137 ? 11.059 -2.359 -14.831 1.00 60.84 137 ALA A CA 1
ATOM 1103 C C . ALA A 1 137 ? 12.140 -1.354 -14.393 1.00 60.84 137 ALA A C 1
ATOM 1105 O O . ALA A 1 137 ? 12.091 -0.187 -14.791 1.00 60.84 137 ALA A O 1
ATOM 1106 N N . GLY A 1 138 ? 13.162 -1.804 -13.652 1.00 67.31 138 GLY A N 1
ATOM 1107 C CA . GLY A 1 138 ? 14.300 -0.962 -13.274 1.00 67.31 138 GLY A CA 1
ATOM 1108 C C . GLY A 1 138 ? 15.113 -0.482 -14.481 1.00 67.31 138 GLY A C 1
ATOM 1109 O O . GLY A 1 138 ? 15.526 0.677 -14.535 1.00 67.31 138 GLY A O 1
ATOM 1110 N N . GLN A 1 139 ? 15.299 -1.337 -15.493 1.00 73.12 139 GLN A N 1
ATOM 1111 C CA . GLN A 1 139 ? 15.995 -0.975 -16.731 1.00 73.12 139 GLN A CA 1
ATOM 1112 C C . GLN A 1 139 ? 15.232 0.082 -17.545 1.00 73.12 139 GLN A C 1
ATOM 1114 O O . GLN A 1 139 ? 15.850 1.024 -18.044 1.00 73.12 139 GLN A O 1
ATOM 1119 N N . VAL A 1 140 ? 13.904 -0.039 -17.637 1.00 81.31 140 VAL A N 1
ATOM 1120 C CA . VAL A 1 140 ? 13.033 0.963 -18.275 1.00 81.31 140 VAL A CA 1
ATOM 1121 C C . VAL A 1 140 ? 13.085 2.284 -17.518 1.00 81.31 140 VAL A C 1
ATOM 1123 O O . VAL A 1 140 ? 13.289 3.330 -18.130 1.00 81.31 140 VAL A O 1
ATOM 1126 N N . GLY A 1 141 ? 12.967 2.243 -16.187 1.00 82.81 141 GLY A N 1
ATOM 1127 C CA . GLY A 1 141 ? 13.054 3.431 -15.337 1.00 82.81 141 GLY A CA 1
ATOM 1128 C C . GLY A 1 141 ? 14.376 4.180 -15.517 1.00 82.81 141 GLY A C 1
ATOM 1129 O O . GLY A 1 141 ? 14.368 5.386 -15.754 1.00 82.81 141 GLY A O 1
ATOM 1130 N N . GLN A 1 142 ? 15.502 3.458 -15.511 1.00 87.81 142 GLN A N 1
ATOM 1131 C CA . GLN A 1 142 ? 16.832 4.034 -15.728 1.00 87.81 142 GLN A CA 1
ATOM 1132 C C . GLN A 1 142 ? 16.965 4.691 -17.112 1.00 87.81 142 GLN A C 1
ATOM 1134 O O . GLN A 1 142 ? 17.586 5.746 -17.247 1.00 87.81 142 GLN A O 1
ATOM 1139 N N . LEU A 1 143 ? 16.399 4.072 -18.153 1.00 89.81 143 LEU A N 1
ATOM 1140 C CA . LEU A 1 143 ? 16.431 4.625 -19.505 1.00 89.81 143 LEU A CA 1
ATOM 1141 C C . LEU A 1 143 ? 15.552 5.879 -19.630 1.00 89.81 143 LEU A C 1
ATOM 1143 O O . LEU A 1 143 ? 15.999 6.866 -20.214 1.00 89.81 143 LEU A O 1
ATOM 1147 N N . ILE A 1 144 ? 14.350 5.878 -19.040 1.00 90.88 144 ILE A N 1
ATOM 1148 C CA . ILE A 1 144 ? 13.473 7.060 -18.983 1.00 90.88 144 ILE A CA 1
ATOM 1149 C C . ILE A 1 144 ? 14.171 8.208 -18.257 1.00 90.88 144 ILE A C 1
ATOM 1151 O O . ILE A 1 144 ? 14.194 9.321 -18.778 1.00 90.88 144 ILE A O 1
ATOM 1155 N N . GLU A 1 145 ? 14.752 7.948 -17.083 1.00 91.50 145 GLU A N 1
ATOM 1156 C CA . GLU A 1 145 ? 15.470 8.963 -16.308 1.00 91.50 145 GLU A CA 1
ATOM 1157 C C . GLU A 1 145 ? 16.631 9.547 -17.119 1.00 91.50 145 GLU A C 1
ATOM 1159 O O . GLU A 1 145 ? 16.781 10.763 -17.203 1.00 91.50 145 GLU A O 1
ATOM 1164 N N . PHE A 1 146 ? 17.423 8.701 -17.782 1.00 93.94 146 PHE A N 1
ATOM 1165 C CA . PHE A 1 146 ? 18.514 9.170 -18.628 1.00 93.94 146 PHE A CA 1
ATOM 1166 C C . PHE A 1 146 ? 18.021 10.061 -19.777 1.00 93.94 146 PHE A C 1
ATOM 1168 O O . PHE A 1 146 ? 18.512 11.181 -19.943 1.00 93.94 146 PHE A O 1
ATOM 1175 N N . LEU A 1 147 ? 17.047 9.590 -20.561 1.00 94.62 147 LEU A N 1
ATOM 1176 C CA . LEU A 1 147 ? 16.531 10.332 -21.711 1.00 94.62 147 LEU A CA 1
ATOM 1177 C C . LEU A 1 147 ? 15.903 11.658 -21.267 1.00 94.62 147 LEU A C 1
ATOM 1179 O O . LEU A 1 147 ? 16.255 12.708 -21.799 1.00 94.62 147 LEU A O 1
ATOM 1183 N N . ARG A 1 148 ? 15.050 11.634 -20.240 1.00 93.56 148 ARG A N 1
ATOM 1184 C CA . ARG A 1 148 ? 14.357 12.823 -19.736 1.00 93.56 148 ARG A CA 1
ATOM 1185 C C . ARG A 1 148 ? 15.307 13.813 -19.067 1.00 93.56 148 ARG A C 1
ATOM 1187 O O . ARG A 1 148 ? 15.333 14.981 -19.435 1.00 93.56 148 ARG A O 1
ATOM 1194 N N . GLU A 1 149 ? 16.113 13.360 -18.112 1.00 92.38 149 GLU A N 1
ATOM 1195 C CA . GLU A 1 149 ? 16.864 14.257 -17.225 1.00 92.38 149 GLU A CA 1
ATOM 1196 C C . GLU A 1 149 ? 18.254 14.624 -17.760 1.00 92.38 149 GLU A C 1
ATOM 1198 O O . GLU A 1 149 ? 18.816 15.649 -17.363 1.00 92.38 149 GLU A O 1
ATOM 1203 N N . LYS A 1 150 ? 18.848 13.797 -18.636 1.00 92.75 150 LYS A N 1
ATOM 1204 C CA . LYS A 1 150 ? 20.231 13.986 -19.124 1.00 92.75 150 LYS A CA 1
ATOM 1205 C C . LYS A 1 150 ? 20.332 14.334 -20.606 1.00 92.75 150 LYS A C 1
ATOM 1207 O O . LYS A 1 150 ? 21.330 14.944 -21.007 1.00 92.75 150 LYS A O 1
ATOM 1212 N N . VAL A 1 151 ? 19.349 13.938 -21.416 1.00 95.00 151 VAL A N 1
ATOM 1213 C CA . VAL A 1 151 ? 19.359 14.175 -22.869 1.00 95.00 151 VAL A CA 1
ATOM 1214 C C . VAL A 1 151 ? 18.387 15.286 -23.257 1.00 95.00 151 VAL A C 1
ATOM 1216 O O . VAL A 1 151 ? 18.790 16.235 -23.924 1.00 95.00 151 VAL A O 1
ATOM 1219 N N . PHE A 1 152 ? 17.142 15.207 -22.790 1.00 96.75 152 PHE A N 1
ATOM 1220 C CA . PHE A 1 152 ? 16.020 16.000 -23.298 1.00 96.75 152 PHE A CA 1
ATOM 1221 C C . PHE A 1 152 ? 15.396 16.946 -22.264 1.00 96.75 152 PHE A C 1
ATOM 1223 O O . PHE A 1 152 ? 14.294 17.449 -22.470 1.00 96.75 152 PHE A O 1
ATOM 1230 N N . LYS A 1 153 ? 16.132 17.267 -21.191 1.00 93.31 153 LYS A N 1
ATOM 1231 C CA . LYS A 1 153 ? 15.681 18.131 -20.083 1.00 93.31 153 LYS A CA 1
ATOM 1232 C C . LYS A 1 153 ? 15.126 19.492 -20.527 1.00 93.31 153 LYS A C 1
ATOM 1234 O O . LYS A 1 153 ? 14.315 20.088 -19.829 1.00 93.31 153 LYS A O 1
ATOM 1239 N N . HIS A 1 154 ? 15.596 20.002 -21.663 1.00 92.19 154 HIS A N 1
ATOM 1240 C CA . HIS A 1 154 ? 15.217 21.308 -22.212 1.00 92.19 154 HIS A CA 1
ATOM 1241 C C . HIS A 1 154 ? 14.173 21.220 -23.335 1.00 92.19 154 HIS A C 1
ATOM 1243 O O . HIS A 1 154 ? 14.000 22.179 -24.080 1.00 92.19 154 HIS A O 1
ATOM 1249 N N . THR A 1 155 ? 13.515 20.073 -23.489 1.00 94.12 155 THR A N 1
ATOM 1250 C CA . THR A 1 155 ? 12.467 19.847 -24.492 1.00 94.12 155 THR A CA 1
ATOM 1251 C C . THR A 1 155 ? 11.129 19.574 -23.812 1.00 94.12 155 THR A C 1
ATOM 1253 O O . THR A 1 155 ? 11.084 19.281 -22.619 1.00 94.12 155 THR A O 1
ATOM 1256 N N . GLU A 1 156 ? 10.046 19.646 -24.579 1.00 94.69 156 GLU A N 1
ATOM 1257 C CA . GLU A 1 156 ? 8.692 19.321 -24.112 1.00 94.69 156 GLU A CA 1
ATOM 1258 C C . GLU A 1 156 ? 8.354 17.828 -24.282 1.00 94.69 156 GLU A C 1
ATOM 1260 O O . GLU A 1 156 ? 7.234 17.411 -23.996 1.00 94.69 156 GLU A O 1
ATOM 1265 N N . ASP A 1 157 ? 9.311 17.021 -24.753 1.00 96.38 157 ASP A N 1
ATOM 1266 C CA . ASP A 1 157 ? 9.106 15.618 -25.099 1.00 96.38 157 ASP A CA 1
ATOM 1267 C C . ASP A 1 157 ? 8.623 14.789 -23.897 1.00 96.38 157 ASP A C 1
ATOM 1269 O O . ASP A 1 157 ? 9.107 14.930 -22.767 1.00 96.38 157 ASP A O 1
ATOM 1273 N N . LYS A 1 158 ? 7.699 13.856 -24.148 1.00 94.50 158 LYS A N 1
ATOM 1274 C CA . LYS A 1 158 ? 7.174 12.951 -23.116 1.00 94.50 158 LYS A CA 1
ATOM 1275 C C . LYS A 1 158 ? 7.735 11.551 -23.282 1.00 94.50 158 LYS A C 1
ATOM 1277 O O . LYS A 1 158 ? 7.808 11.028 -24.384 1.00 94.50 158 LYS A O 1
ATOM 1282 N N . PHE A 1 159 ? 8.058 10.918 -22.158 1.00 92.44 159 PHE A N 1
ATOM 1283 C CA . PHE A 1 159 ? 8.611 9.563 -22.110 1.00 92.44 159 PHE A CA 1
ATOM 1284 C C . PHE A 1 159 ? 7.689 8.664 -21.295 1.00 92.44 159 PHE A C 1
ATOM 1286 O O . PHE A 1 159 ? 7.441 8.955 -20.119 1.00 92.44 159 PHE A O 1
ATOM 1293 N N . THR A 1 160 ? 7.204 7.587 -21.910 1.00 89.31 160 THR A N 1
ATOM 1294 C CA . THR A 1 160 ? 6.286 6.616 -21.297 1.00 89.31 160 THR A CA 1
ATOM 1295 C C . THR A 1 160 ? 6.802 5.194 -21.478 1.00 89.31 160 THR A C 1
ATOM 1297 O O . THR A 1 160 ? 7.482 4.896 -22.458 1.00 89.31 160 THR A O 1
ATOM 1300 N N . SER A 1 161 ? 6.507 4.314 -20.521 1.00 86.12 161 SER A N 1
ATOM 1301 C CA . SER A 1 161 ? 6.800 2.887 -20.658 1.00 86.12 161 SER A CA 1
ATOM 1302 C C . SER A 1 161 ? 5.800 2.237 -21.612 1.00 86.12 161 SER A C 1
ATOM 1304 O O . SER A 1 161 ? 4.591 2.355 -21.405 1.00 86.12 161 SER A O 1
ATOM 1306 N N . TYR A 1 162 ? 6.299 1.508 -22.600 1.00 76.44 162 TYR A N 1
ATOM 1307 C CA . TYR A 1 162 ? 5.527 0.694 -23.527 1.00 76.44 162 TYR A CA 1
ATOM 1308 C C . TYR A 1 162 ? 5.868 -0.785 -23.289 1.00 76.44 162 TYR A C 1
ATOM 1310 O O . TYR A 1 162 ? 7.034 -1.162 -23.255 1.00 76.44 162 TYR A O 1
ATOM 1318 N N . GLY A 1 163 ? 4.863 -1.626 -23.028 1.00 66.81 163 GLY A N 1
ATOM 1319 C CA . GLY A 1 163 ? 5.087 -3.056 -22.797 1.00 66.81 163 GLY A CA 1
ATOM 1320 C C . GLY A 1 163 ? 3.862 -3.795 -22.259 1.00 66.81 163 GLY A C 1
ATOM 1321 O O . GLY A 1 163 ? 3.355 -3.495 -21.181 1.00 66.81 163 GLY A O 1
ATOM 1322 N N . THR A 1 164 ? 3.408 -4.805 -22.999 1.00 48.09 164 THR A N 1
ATOM 1323 C CA . THR A 1 164 ? 2.250 -5.662 -22.686 1.00 48.09 164 THR A CA 1
ATOM 1324 C C . THR A 1 164 ? 2.624 -6.931 -21.899 1.00 48.09 164 THR A C 1
ATOM 1326 O O . THR A 1 164 ? 2.060 -7.994 -22.145 1.00 48.09 164 THR A O 1
ATOM 1329 N N . GLY A 1 165 ? 3.569 -6.850 -20.953 1.00 46.25 165 GLY A N 1
ATOM 1330 C CA . GLY A 1 165 ? 3.832 -7.937 -19.993 1.00 46.25 165 GLY A CA 1
ATOM 1331 C C . GLY A 1 165 ? 4.934 -8.961 -20.329 1.00 46.25 165 GLY A C 1
ATOM 1332 O O . GLY A 1 165 ? 4.939 -10.024 -19.717 1.00 46.25 165 GLY A O 1
ATOM 1333 N N . GLU A 1 166 ? 5.884 -8.669 -21.225 1.00 43.94 166 GLU A N 1
ATOM 1334 C CA . GLU A 1 166 ? 7.119 -9.470 -21.396 1.00 43.94 166 GLU A CA 1
ATOM 1335 C C . GLU A 1 166 ? 8.374 -8.727 -20.897 1.00 43.94 166 GLU A C 1
ATOM 1337 O O . GLU A 1 166 ? 8.405 -7.498 -20.857 1.00 43.94 166 GLU A O 1
ATOM 1342 N N . GLU A 1 167 ? 9.416 -9.481 -20.521 1.00 43.06 167 GLU A N 1
ATOM 1343 C CA . GLU A 1 167 ? 10.688 -8.969 -19.988 1.00 43.06 167 GLU A CA 1
ATOM 1344 C C . GLU A 1 167 ? 11.416 -8.016 -20.961 1.00 43.06 167 GLU A C 1
ATOM 1346 O O . GLU A 1 167 ? 11.748 -8.362 -22.101 1.00 43.06 167 GLU A O 1
ATOM 1351 N N . GLY A 1 168 ? 11.728 -6.821 -20.449 1.00 51.09 168 GLY A N 1
ATOM 1352 C CA . GLY A 1 168 ? 12.384 -5.728 -21.167 1.00 51.09 168 GLY A CA 1
ATOM 1353 C C . GLY A 1 168 ? 11.347 -4.788 -21.760 1.00 51.09 168 GLY A C 1
ATOM 1354 O O . GLY A 1 168 ? 10.903 -5.003 -22.880 1.00 51.09 168 GLY A O 1
ATOM 1355 N N . GLY A 1 169 ? 10.937 -3.784 -20.984 1.00 59.47 169 GLY A N 1
ATOM 1356 C CA . GLY A 1 169 ? 10.001 -2.783 -21.477 1.00 59.47 169 GLY A CA 1
ATOM 1357 C C . GLY A 1 169 ? 10.676 -1.798 -22.425 1.00 59.47 169 GLY A C 1
ATOM 1358 O O . GLY A 1 169 ? 11.893 -1.580 -22.382 1.00 59.47 169 GLY A O 1
ATOM 1359 N N . ASP A 1 170 ? 9.848 -1.189 -23.253 1.00 78.81 170 ASP A N 1
ATOM 1360 C CA . ASP A 1 170 ? 10.242 -0.183 -24.216 1.00 78.81 170 ASP A CA 1
ATOM 1361 C C . ASP A 1 170 ? 9.923 1.206 -23.661 1.00 78.81 170 ASP A C 1
ATOM 1363 O O . ASP A 1 170 ? 9.070 1.387 -22.787 1.00 78.81 170 ASP A O 1
ATOM 1367 N N . VAL A 1 171 ? 10.629 2.217 -24.149 1.00 92.12 171 VAL A N 1
ATOM 1368 C CA . VAL A 1 171 ? 10.364 3.619 -23.842 1.00 92.12 171 VAL A CA 1
ATOM 1369 C C . VAL A 1 171 ? 9.867 4.282 -25.109 1.00 92.12 171 VAL A C 1
ATOM 1371 O O . VAL A 1 171 ? 10.584 4.344 -26.104 1.00 92.12 171 VAL A O 1
ATOM 1374 N N . LEU A 1 172 ? 8.647 4.802 -25.066 1.00 94.06 172 LEU A N 1
ATOM 1375 C CA . LEU A 1 172 ? 8.092 5.623 -26.128 1.00 94.06 172 LEU A CA 1
ATOM 1376 C C . LEU A 1 172 ? 8.357 7.092 -25.806 1.00 94.06 172 LEU A C 1
ATOM 1378 O O . LEU A 1 172 ? 7.894 7.603 -24.781 1.00 94.06 172 LEU A O 1
ATOM 1382 N N . GLN A 1 173 ? 9.098 7.754 -26.688 1.00 97.00 173 GLN A N 1
ATOM 1383 C CA . GLN A 1 173 ? 9.265 9.200 -26.707 1.00 97.00 173 GLN A CA 1
ATOM 1384 C C . GLN A 1 173 ? 8.251 9.808 -27.671 1.00 97.00 173 GLN A C 1
ATOM 1386 O O . GLN A 1 173 ? 8.329 9.577 -28.877 1.00 97.00 173 GLN A O 1
ATOM 1391 N N . GLU A 1 174 ? 7.346 10.617 -27.140 1.00 96.75 174 GLU A N 1
ATOM 1392 C CA . GLU A 1 174 ? 6.532 11.551 -27.911 1.00 96.75 174 GLU A CA 1
ATOM 1393 C C . GLU A 1 174 ? 7.342 12.840 -28.094 1.00 96.75 174 GLU A C 1
ATOM 1395 O O . GLU A 1 174 ? 7.637 13.532 -27.115 1.00 96.75 174 GLU A O 1
ATOM 1400 N N . VAL A 1 175 ? 7.743 13.138 -29.331 1.00 97.12 175 VAL A N 1
ATOM 1401 C CA . VAL A 1 175 ? 8.515 14.343 -29.657 1.00 97.12 175 VAL A CA 1
ATOM 1402 C C . VAL A 1 175 ? 7.556 15.518 -29.790 1.00 97.12 175 VAL A C 1
ATOM 1404 O O . VAL A 1 175 ? 6.664 15.493 -30.643 1.00 97.12 175 VAL A O 1
ATOM 1407 N N . ILE A 1 176 ? 7.769 16.550 -28.973 1.00 95.75 176 ILE A N 1
ATOM 1408 C CA . ILE A 1 176 ? 6.913 17.737 -28.918 1.00 95.75 176 ILE A CA 1
ATOM 1409 C C . ILE A 1 176 ? 7.717 18.967 -29.341 1.00 95.75 176 ILE A C 1
ATOM 1411 O O . ILE A 1 176 ? 8.817 19.222 -28.844 1.00 95.75 176 ILE A O 1
ATOM 1415 N N . GLU A 1 177 ? 7.168 19.733 -30.280 1.00 92.94 177 GLU A N 1
ATOM 1416 C CA . GLU A 1 177 ? 7.742 20.988 -30.765 1.00 92.94 177 GLU A CA 1
ATOM 1417 C C . GLU A 1 177 ? 6.659 22.071 -30.719 1.00 92.94 177 GLU A C 1
ATOM 1419 O O . GLU A 1 177 ? 5.616 21.936 -31.355 1.00 92.94 177 GLU A O 1
ATOM 1424 N N . LYS A 1 178 ? 6.905 23.159 -29.974 1.00 90.62 178 LYS A N 1
ATOM 1425 C CA . LYS A 1 178 ? 5.953 24.274 -29.794 1.00 90.62 178 LYS A CA 1
ATOM 1426 C C . LYS A 1 178 ? 4.567 23.810 -29.308 1.00 90.62 178 LYS A C 1
ATOM 1428 O O . LYS A 1 178 ? 3.547 24.318 -29.766 1.00 90.62 178 LYS A O 1
ATOM 1433 N N . GLY A 1 179 ? 4.534 22.849 -28.386 1.00 91.00 179 GLY A N 1
ATOM 1434 C CA . GLY A 1 179 ? 3.299 22.287 -27.837 1.00 91.00 179 GLY A CA 1
ATOM 1435 C C . GLY A 1 179 ? 2.583 21.251 -28.715 1.00 91.00 179 GLY A C 1
ATOM 1436 O O . GLY A 1 179 ? 1.601 20.671 -28.252 1.00 91.00 179 GLY A O 1
ATOM 1437 N N . GLU A 1 180 ? 3.061 20.965 -29.931 1.00 92.12 180 GLU A N 1
ATOM 1438 C CA . GLU A 1 180 ? 2.459 19.967 -30.824 1.00 92.12 180 GLU A CA 1
ATOM 1439 C C . GLU A 1 180 ? 3.274 18.670 -30.880 1.00 92.12 180 GLU A C 1
ATOM 1441 O O . GLU A 1 180 ? 4.501 18.684 -30.986 1.00 92.12 180 GLU A O 1
ATOM 1446 N N . SER A 1 181 ? 2.575 17.533 -30.830 1.00 94.12 181 SER A N 1
ATOM 1447 C CA . SER A 1 181 ? 3.166 16.203 -31.005 1.00 94.12 181 SER A CA 1
ATOM 1448 C C . SER A 1 181 ? 3.438 15.950 -32.485 1.00 94.12 181 SER A C 1
ATOM 1450 O O . SER A 1 181 ? 2.506 15.888 -33.291 1.00 94.12 181 SER A O 1
ATOM 1452 N N . ILE A 1 182 ? 4.715 15.828 -32.855 1.00 95.06 182 ILE A N 1
ATOM 1453 C CA . ILE A 1 182 ? 5.126 15.775 -34.266 1.00 95.06 182 ILE A CA 1
ATOM 1454 C C . ILE A 1 182 ? 5.473 14.366 -34.751 1.00 95.06 182 ILE A C 1
ATOM 1456 O O . ILE A 1 182 ? 5.304 14.067 -35.936 1.00 95.06 182 ILE A O 1
ATOM 1460 N N . CYS A 1 183 ? 5.984 13.505 -33.867 1.00 95.56 183 CYS A N 1
ATOM 1461 C CA . CYS A 1 183 ? 6.340 12.116 -34.160 1.00 95.56 183 CYS A CA 1
ATOM 1462 C C . CYS A 1 183 ? 6.699 11.347 -32.881 1.00 95.56 183 CYS A C 1
ATOM 1464 O O . CYS A 1 183 ? 6.890 11.942 -31.821 1.00 95.56 183 CYS A O 1
ATOM 1466 N N . ASN A 1 184 ? 6.870 10.030 -33.020 1.00 96.25 184 ASN A N 1
ATOM 1467 C CA . ASN A 1 184 ? 7.300 9.149 -31.941 1.00 96.25 184 ASN A CA 1
ATOM 1468 C C . ASN A 1 184 ? 8.650 8.479 -32.250 1.00 96.25 184 ASN A C 1
ATOM 1470 O O . ASN A 1 184 ? 8.930 8.134 -33.404 1.00 96.25 184 ASN A O 1
ATOM 1474 N N . ILE A 1 185 ? 9.453 8.244 -31.208 1.00 97.38 185 ILE A N 1
ATOM 1475 C CA . ILE A 1 185 ? 10.676 7.426 -31.236 1.00 97.38 185 ILE A CA 1
ATOM 1476 C C . ILE A 1 185 ? 10.534 6.318 -30.189 1.00 97.38 185 ILE A C 1
ATOM 1478 O O . ILE A 1 185 ? 10.163 6.592 -29.047 1.00 97.38 185 ILE A O 1
ATOM 1482 N N . LEU A 1 186 ? 10.825 5.075 -30.568 1.00 96.19 186 LEU A N 1
ATOM 1483 C CA . LEU A 1 186 ? 10.728 3.917 -29.683 1.00 96.19 186 LEU A CA 1
ATOM 1484 C C . LEU A 1 186 ? 12.121 3.412 -29.305 1.00 96.19 186 LEU A C 1
ATOM 1486 O O . LEU A 1 186 ? 12.969 3.211 -30.173 1.00 96.19 186 LEU A O 1
ATOM 1490 N N . TYR A 1 187 ? 12.353 3.184 -28.017 1.00 95.50 187 TYR A N 1
ATOM 1491 C CA . TYR A 1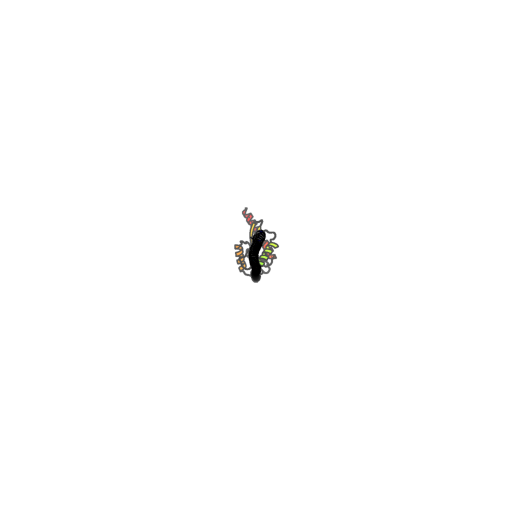 187 ? 13.611 2.661 -27.494 1.00 95.50 187 TYR A CA 1
ATOM 1492 C C . TYR A 1 187 ? 13.372 1.322 -26.802 1.00 95.50 187 TYR A C 1
ATOM 1494 O O . TYR A 1 187 ? 12.600 1.256 -25.853 1.00 95.50 187 TYR A O 1
ATOM 1502 N N . GLU A 1 188 ? 14.087 0.284 -27.210 1.00 91.81 188 GLU A N 1
ATOM 1503 C CA . GLU A 1 188 ? 14.061 -1.040 -26.591 1.00 91.81 188 GLU A CA 1
ATOM 1504 C C . GLU A 1 188 ? 15.411 -1.303 -25.922 1.00 91.81 188 GLU A C 1
ATOM 1506 O O . GLU A 1 188 ? 16.466 -1.197 -26.551 1.00 91.81 188 GLU A O 1
ATOM 1511 N N . SER A 1 189 ? 15.415 -1.652 -24.634 1.00 89.25 189 SER A N 1
ATOM 1512 C CA . SER A 1 189 ? 16.658 -1.901 -23.900 1.00 89.25 189 SER A CA 1
ATOM 1513 C C . SER A 1 189 ? 16.880 -3.394 -23.651 1.00 89.25 189 SER A C 1
ATOM 1515 O O . SER A 1 189 ? 16.036 -4.064 -23.060 1.00 89.25 189 SER A O 1
ATOM 1517 N N . LYS A 1 190 ? 18.049 -3.930 -24.033 1.00 88.38 190 LYS A N 1
ATOM 1518 C CA . LYS A 1 190 ? 18.377 -5.366 -23.916 1.00 88.38 190 LYS A CA 1
ATOM 1519 C C . LYS A 1 190 ? 19.705 -5.616 -23.197 1.00 88.38 190 LYS A C 1
ATOM 1521 O O . LYS A 1 190 ? 20.779 -5.458 -23.777 1.00 88.38 190 LYS A O 1
ATOM 1526 N N . LYS A 1 191 ? 19.633 -6.091 -21.950 1.00 86.38 191 LYS A N 1
ATOM 1527 C CA . LYS A 1 191 ? 20.783 -6.519 -21.127 1.00 86.38 191 LYS A CA 1
ATOM 1528 C C . LYS A 1 191 ? 20.866 -8.048 -21.025 1.00 86.38 191 LYS A C 1
ATOM 1530 O O . LYS A 1 191 ? 20.903 -8.608 -19.934 1.00 86.38 191 LYS A O 1
ATOM 1535 N N . THR A 1 192 ? 20.846 -8.745 -22.156 1.00 83.62 192 THR A N 1
ATOM 1536 C CA . THR A 1 192 ? 20.932 -10.214 -22.186 1.00 83.62 192 THR A CA 1
ATOM 1537 C C . THR A 1 192 ? 22.349 -10.678 -22.527 1.00 83.62 192 THR A C 1
ATOM 1539 O O . THR A 1 192 ? 23.171 -9.909 -23.014 1.00 83.62 192 THR A O 1
ATOM 1542 N N . LYS A 1 193 ? 22.649 -11.959 -22.274 1.00 84.12 193 LYS A N 1
ATOM 1543 C CA . LYS A 1 193 ? 23.954 -12.570 -22.600 1.00 84.12 193 LYS A CA 1
ATOM 1544 C C . LYS A 1 193 ? 24.129 -12.916 -24.082 1.00 84.12 193 LYS A C 1
ATOM 1546 O O . LYS A 1 193 ? 25.234 -13.243 -24.498 1.00 84.12 193 LYS A O 1
ATOM 1551 N N . GLY A 1 194 ? 23.054 -12.887 -24.867 1.00 89.44 194 GLY A N 1
ATOM 1552 C CA . GLY A 1 194 ? 23.085 -13.234 -26.283 1.00 89.44 194 GLY A CA 1
ATOM 1553 C C . GLY A 1 194 ? 22.111 -12.396 -27.097 1.00 89.44 194 GLY A C 1
ATOM 1554 O O . GLY A 1 194 ? 21.014 -12.084 -26.624 1.00 89.44 194 GLY A O 1
ATOM 1555 N N . TRP A 1 195 ? 22.526 -12.083 -28.324 1.00 93.06 195 TRP A N 1
ATOM 1556 C CA . TRP A 1 195 ? 21.713 -11.386 -29.312 1.00 93.06 195 TRP A CA 1
ATOM 1557 C C . TRP A 1 195 ? 20.638 -12.305 -29.901 1.00 93.06 195 TRP A C 1
ATOM 1559 O O . TRP A 1 195 ? 20.914 -13.462 -30.229 1.00 93.06 195 TRP A O 1
ATOM 1569 N N . SER A 1 196 ? 19.433 -11.772 -30.112 1.00 92.81 196 SER A N 1
ATOM 1570 C CA . SER A 1 196 ? 18.377 -12.444 -30.872 1.00 92.81 196 SER A CA 1
ATOM 1571 C C . SER A 1 196 ? 17.957 -11.603 -32.070 1.00 92.81 196 SER A C 1
ATOM 1573 O O . SER A 1 196 ? 17.437 -10.502 -31.920 1.00 92.81 196 SER A O 1
ATOM 1575 N N . ASN A 1 197 ? 18.071 -12.169 -33.276 1.00 90.25 197 ASN A N 1
ATOM 1576 C CA . ASN A 1 197 ? 17.611 -11.512 -34.507 1.00 90.25 197 ASN A CA 1
ATOM 1577 C C . ASN A 1 197 ? 16.099 -11.224 -34.511 1.00 90.25 197 ASN A C 1
ATOM 1579 O O . ASN A 1 197 ? 15.634 -10.409 -35.302 1.00 90.25 197 ASN A O 1
ATOM 1583 N N . LYS A 1 198 ? 15.327 -11.858 -33.615 1.00 91.25 198 LYS A N 1
ATOM 1584 C CA . LYS A 1 198 ? 13.891 -11.590 -33.462 1.00 91.25 198 LYS A CA 1
ATOM 1585 C C . LYS A 1 198 ? 13.600 -10.193 -32.903 1.00 91.25 198 LYS A C 1
ATOM 1587 O O . LYS A 1 198 ? 12.498 -9.707 -33.123 1.00 91.25 198 LYS A O 1
ATOM 1592 N N . TRP A 1 199 ? 14.548 -9.555 -32.208 1.00 91.69 199 TRP A N 1
ATOM 1593 C CA . TRP A 1 199 ? 14.333 -8.230 -31.614 1.00 91.69 199 TRP A CA 1
ATOM 1594 C C . TRP A 1 199 ? 14.042 -7.166 -32.669 1.00 91.69 199 TRP A C 1
ATOM 1596 O O . TRP A 1 199 ? 13.114 -6.395 -32.498 1.00 91.69 199 TRP A O 1
ATOM 1606 N N . ILE A 1 200 ? 14.735 -7.199 -33.812 1.00 91.56 200 ILE A N 1
ATOM 1607 C CA . ILE A 1 200 ? 14.488 -6.253 -34.913 1.00 91.56 200 ILE A CA 1
ATOM 1608 C C . ILE A 1 200 ? 13.044 -6.377 -35.419 1.00 91.56 200 ILE A C 1
ATOM 1610 O O . ILE A 1 200 ? 12.353 -5.376 -35.572 1.00 91.56 200 ILE A O 1
ATOM 1614 N N . GLY A 1 201 ? 12.568 -7.608 -35.638 1.00 91.69 201 GLY A N 1
ATOM 1615 C CA . GLY A 1 201 ? 11.200 -7.851 -36.104 1.00 91.69 201 GLY A CA 1
ATOM 1616 C C . GLY A 1 201 ? 10.131 -7.495 -35.066 1.00 91.69 201 GLY A C 1
ATOM 1617 O O . GLY A 1 201 ? 9.084 -6.969 -35.435 1.00 91.69 201 GLY A O 1
ATOM 1618 N N . LYS A 1 202 ? 10.397 -7.749 -33.775 1.00 90.25 202 LYS A N 1
ATOM 1619 C CA . LYS A 1 202 ? 9.518 -7.333 -32.670 1.00 90.25 202 LYS A CA 1
ATOM 1620 C C . LYS A 1 202 ? 9.432 -5.806 -32.601 1.00 90.25 202 LYS A C 1
ATOM 1622 O O . LYS A 1 202 ? 8.338 -5.273 -32.740 1.00 90.25 202 LYS A O 1
ATOM 1627 N N . LEU A 1 203 ? 10.576 -5.121 -32.548 1.00 91.69 203 LEU A N 1
ATOM 1628 C CA . LEU A 1 203 ? 10.639 -3.663 -32.528 1.00 91.69 203 LEU A CA 1
ATOM 1629 C C . LEU A 1 203 ? 9.934 -3.042 -33.737 1.00 91.69 203 LEU A C 1
ATOM 1631 O O . LEU A 1 203 ? 9.210 -2.070 -33.589 1.00 91.69 203 LEU A O 1
ATOM 1635 N N . GLN A 1 204 ? 10.086 -3.612 -34.934 1.00 92.81 204 GLN A N 1
ATOM 1636 C CA . GLN A 1 204 ? 9.394 -3.114 -36.124 1.00 92.81 204 GLN A CA 1
ATOM 1637 C C . GLN A 1 204 ? 7.861 -3.189 -35.995 1.00 92.81 204 GLN A C 1
ATOM 1639 O O . GLN A 1 204 ? 7.150 -2.282 -36.445 1.00 92.81 204 GLN A O 1
ATOM 1644 N N . LYS A 1 205 ? 7.342 -4.251 -35.368 1.00 91.69 205 LYS A N 1
ATOM 1645 C CA . LYS A 1 205 ? 5.914 -4.374 -35.058 1.00 91.69 205 LYS A CA 1
ATOM 1646 C C . LYS A 1 205 ? 5.497 -3.335 -34.014 1.00 91.69 205 LYS A C 1
ATOM 1648 O O . LYS A 1 205 ? 4.544 -2.599 -34.249 1.00 91.69 205 LYS A O 1
ATOM 1653 N N . ASP A 1 206 ? 6.262 -3.205 -32.938 1.00 91.62 206 ASP A N 1
ATOM 1654 C CA . ASP A 1 206 ? 5.976 -2.267 -31.849 1.00 91.62 206 ASP A CA 1
ATOM 1655 C C . ASP A 1 206 ? 6.042 -0.804 -32.330 1.00 91.62 206 ASP A C 1
ATOM 1657 O O . ASP A 1 206 ? 5.220 0.031 -31.953 1.00 91.62 206 ASP A O 1
ATOM 1661 N N . MET A 1 207 ? 6.950 -0.488 -33.258 1.00 93.31 207 MET A N 1
ATOM 1662 C CA . MET A 1 207 ? 6.999 0.803 -33.951 1.00 93.31 207 MET A CA 1
ATOM 1663 C C . MET A 1 207 ? 5.740 1.061 -34.781 1.00 93.31 207 MET A C 1
ATOM 1665 O O . MET A 1 207 ? 5.262 2.192 -34.829 1.00 93.31 207 MET A O 1
ATOM 1669 N N . THR A 1 208 ? 5.183 0.031 -35.420 1.00 92.12 208 THR A N 1
ATOM 1670 C CA . THR A 1 208 ? 3.925 0.156 -36.170 1.00 92.12 208 THR A CA 1
ATOM 1671 C C . THR A 1 208 ? 2.764 0.450 -35.219 1.00 92.12 208 THR A C 1
ATOM 1673 O O . THR A 1 208 ? 2.004 1.392 -35.449 1.00 92.12 208 THR A O 1
ATOM 1676 N N . ASP A 1 209 ? 2.680 -0.293 -34.115 1.00 90.12 209 ASP A N 1
ATOM 1677 C CA . ASP A 1 209 ? 1.618 -0.164 -33.112 1.00 90.12 209 ASP A CA 1
ATOM 1678 C C . ASP A 1 209 ? 1.669 1.199 -32.392 1.00 90.12 209 ASP A C 1
ATOM 1680 O O . ASP A 1 209 ? 0.636 1.815 -32.120 1.00 90.12 209 ASP A O 1
ATOM 1684 N N . THR A 1 210 ? 2.873 1.717 -32.140 1.00 90.12 210 THR A N 1
ATOM 1685 C CA . THR A 1 210 ? 3.109 3.020 -31.487 1.00 90.12 210 THR A CA 1
ATOM 1686 C C . THR A 1 210 ? 3.231 4.194 -32.457 1.00 90.12 210 THR A C 1
ATOM 1688 O O . THR A 1 210 ? 3.390 5.339 -32.021 1.00 90.12 210 THR A O 1
ATOM 1691 N N . LYS A 1 211 ? 3.158 3.942 -33.770 1.00 93.94 211 LYS A N 1
ATOM 1692 C CA . LYS A 1 211 ? 3.420 4.928 -34.834 1.00 93.94 211 LYS A CA 1
ATOM 1693 C C . LYS A 1 211 ? 4.786 5.620 -34.688 1.00 93.94 211 LYS A C 1
ATOM 1695 O O . LYS A 1 211 ? 4.931 6.797 -35.022 1.00 93.94 211 LYS A O 1
ATOM 1700 N N . ALA A 1 212 ? 5.784 4.907 -34.170 1.00 94.94 212 ALA A N 1
ATOM 1701 C CA . ALA A 1 212 ? 7.147 5.404 -34.062 1.00 94.94 212 ALA A CA 1
ATOM 1702 C C . ALA A 1 212 ? 7.837 5.416 -35.430 1.00 94.94 212 ALA A C 1
ATOM 1704 O O . ALA A 1 212 ? 7.823 4.433 -36.169 1.00 94.94 212 ALA A O 1
ATOM 1705 N N . ILE A 1 213 ? 8.463 6.545 -35.762 1.00 96.12 213 ILE A N 1
ATOM 1706 C CA . ILE A 1 213 ? 9.172 6.726 -37.035 1.00 96.12 213 ILE A CA 1
ATOM 1707 C C . ILE A 1 213 ? 10.575 6.122 -36.964 1.00 96.12 213 ILE A C 1
ATOM 1709 O O . ILE A 1 213 ? 11.086 5.646 -37.976 1.00 96.12 213 ILE A O 1
ATOM 1713 N N . VAL A 1 214 ? 11.183 6.115 -35.776 1.00 97.38 214 VAL A N 1
ATOM 1714 C CA . VAL A 1 214 ? 12.526 5.585 -35.514 1.00 97.38 214 VAL A CA 1
ATOM 1715 C C . VAL A 1 214 ? 12.482 4.635 -34.323 1.00 97.38 214 VAL A C 1
ATOM 1717 O O . VAL A 1 214 ? 11.814 4.917 -33.327 1.00 97.38 214 VAL A O 1
ATOM 1720 N N . GLY A 1 215 ? 13.205 3.522 -34.437 1.00 96.50 215 GLY A N 1
ATOM 1721 C CA . GLY A 1 215 ? 13.393 2.539 -33.374 1.00 96.50 215 GLY A CA 1
ATOM 1722 C C . GLY A 1 215 ? 14.858 2.442 -32.969 1.00 96.50 215 GLY A C 1
ATOM 1723 O O . GLY A 1 215 ? 15.739 2.496 -33.826 1.00 96.50 215 GLY A O 1
ATOM 1724 N N . MET A 1 216 ? 15.137 2.279 -31.679 1.00 96.75 216 MET A N 1
ATOM 1725 C CA . MET A 1 216 ? 16.495 2.131 -31.157 1.00 96.75 216 MET A CA 1
ATOM 1726 C C . MET A 1 216 ? 16.592 0.939 -30.211 1.00 96.75 216 MET A C 1
ATOM 1728 O O . MET A 1 216 ? 16.000 0.948 -29.138 1.00 96.75 216 MET A O 1
ATOM 1732 N N . ILE A 1 217 ? 17.394 -0.058 -30.569 1.00 95.06 217 ILE A N 1
ATOM 1733 C CA . ILE A 1 217 ? 17.772 -1.165 -29.694 1.00 95.06 217 ILE A CA 1
ATOM 1734 C C . ILE A 1 217 ? 19.040 -0.761 -28.946 1.00 95.06 217 ILE A C 1
ATOM 1736 O O . ILE A 1 217 ? 20.118 -0.707 -29.533 1.00 95.06 217 ILE A O 1
ATOM 1740 N N . PHE A 1 218 ? 18.927 -0.498 -27.648 1.00 94.56 218 PHE A N 1
ATOM 1741 C CA . PHE A 1 218 ? 20.047 -0.205 -26.758 1.00 94.56 218 PHE A CA 1
ATOM 1742 C C . PHE A 1 218 ? 20.486 -1.484 -26.036 1.00 94.56 218 PHE A C 1
ATOM 1744 O O . PHE A 1 218 ? 19.825 -1.920 -25.085 1.00 94.56 218 PHE A O 1
ATOM 1751 N N . SER A 1 219 ? 21.572 -2.122 -26.491 1.00 92.12 219 SER A N 1
ATOM 1752 C CA . SER A 1 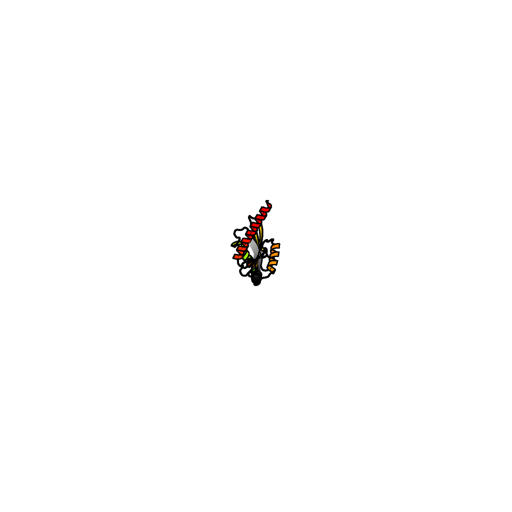219 ? 21.908 -3.488 -26.063 1.00 92.12 219 SER A CA 1
ATOM 1753 C C . SER A 1 219 ? 23.372 -3.744 -25.713 1.00 92.12 219 SER A C 1
ATOM 1755 O O . SER A 1 219 ? 24.292 -3.218 -26.331 1.00 92.12 219 SER A O 1
ATOM 1757 N N . VAL A 1 220 ? 23.579 -4.611 -24.714 1.00 90.81 220 VAL A N 1
ATOM 1758 C CA . VAL A 1 220 ? 24.902 -5.129 -24.310 1.00 90.81 220 VAL A CA 1
ATOM 1759 C C . VAL A 1 220 ? 25.468 -6.097 -25.352 1.00 90.81 220 VAL A C 1
ATOM 1761 O O . VAL A 1 220 ? 26.680 -6.192 -25.517 1.00 90.81 220 VAL A O 1
ATOM 1764 N N . THR A 1 221 ? 24.597 -6.803 -26.071 1.00 91.62 221 THR A N 1
ATOM 1765 C CA . THR A 1 221 ? 24.982 -7.722 -27.149 1.00 91.62 221 THR A CA 1
ATOM 1766 C C . THR A 1 221 ? 24.559 -7.161 -28.493 1.00 91.62 221 THR A C 1
ATOM 1768 O O . THR A 1 221 ? 23.588 -6.420 -28.568 1.00 91.62 221 THR A O 1
ATOM 1771 N N . VAL A 1 222 ? 25.257 -7.541 -29.557 1.00 93.44 222 VAL A N 1
ATOM 1772 C CA . VAL A 1 222 ? 25.002 -7.081 -30.929 1.00 93.44 222 VAL A CA 1
ATOM 1773 C C . VAL A 1 222 ? 25.012 -8.278 -31.894 1.00 93.44 222 VAL A C 1
ATOM 1775 O O . VAL A 1 222 ? 25.544 -9.335 -31.532 1.00 93.44 222 VAL A O 1
ATOM 1778 N N . PRO A 1 223 ? 24.398 -8.183 -33.092 1.00 93.00 223 PRO A N 1
ATOM 1779 C CA . PRO A 1 223 ? 24.437 -9.272 -34.065 1.00 93.00 223 PRO A CA 1
ATOM 1780 C C . PRO A 1 223 ? 25.868 -9.542 -34.539 1.00 93.00 223 PRO A C 1
ATOM 1782 O O . PRO A 1 223 ? 26.715 -8.660 -34.523 1.00 93.00 223 PRO A O 1
ATOM 1785 N N . LYS A 1 224 ? 26.135 -10.751 -35.046 1.00 91.38 224 LYS A N 1
ATOM 1786 C CA . LYS A 1 224 ? 27.467 -11.117 -35.571 1.00 91.38 224 LYS A CA 1
ATOM 1787 C C . LYS A 1 224 ? 27.936 -10.252 -36.747 1.00 91.38 224 LYS A C 1
ATOM 1789 O O . LYS A 1 224 ? 29.127 -10.184 -37.003 1.00 91.38 224 LYS A O 1
ATOM 1794 N N . SER A 1 225 ? 27.006 -9.648 -37.482 1.00 90.75 225 SER A N 1
ATOM 1795 C CA . SER A 1 225 ? 27.301 -8.725 -38.583 1.00 90.75 225 SER A CA 1
ATOM 1796 C C . SER A 1 225 ? 27.661 -7.315 -38.109 1.00 90.75 225 SER A C 1
ATOM 1798 O O . SER A 1 225 ? 27.958 -6.464 -38.941 1.00 90.75 225 SER A O 1
ATOM 1800 N N . PHE A 1 226 ? 27.570 -7.048 -36.804 1.00 93.25 226 PHE A N 1
ATOM 1801 C CA . PHE A 1 226 ? 27.828 -5.737 -36.236 1.00 93.25 226 PHE A CA 1
ATOM 1802 C C . PHE A 1 226 ? 29.332 -5.477 -36.149 1.00 93.25 226 PHE A C 1
ATOM 1804 O O . PHE A 1 226 ? 30.067 -6.293 -35.596 1.00 93.25 226 PHE A O 1
ATOM 1811 N N . ASN A 1 227 ? 29.782 -4.336 -36.671 1.00 93.06 227 ASN A N 1
ATOM 1812 C CA . ASN A 1 227 ? 31.193 -3.965 -36.668 1.00 93.06 227 ASN A CA 1
ATOM 1813 C C . ASN A 1 227 ? 31.678 -3.689 -35.232 1.00 93.06 227 ASN A C 1
ATOM 1815 O O . ASN A 1 227 ? 31.046 -2.946 -34.474 1.00 93.06 227 ASN A O 1
ATOM 1819 N N . GLU A 1 228 ? 32.790 -4.302 -34.828 1.00 87.25 228 GLU A N 1
ATOM 1820 C CA . GLU A 1 228 ? 33.318 -4.162 -33.469 1.00 87.25 228 GLU A CA 1
ATOM 1821 C C . GLU A 1 228 ? 33.790 -2.744 -33.144 1.00 87.25 228 GLU A C 1
ATOM 1823 O O . GLU A 1 228 ? 33.592 -2.293 -32.015 1.00 87.25 228 GLU A O 1
ATOM 1828 N N . ASP A 1 229 ? 34.273 -2.017 -34.151 1.00 91.75 229 ASP A N 1
ATOM 1829 C CA . ASP A 1 229 ? 34.796 -0.654 -34.008 1.00 91.75 229 ASP A CA 1
ATOM 1830 C C . ASP A 1 229 ? 33.699 0.428 -33.964 1.00 91.75 229 ASP A C 1
ATOM 1832 O O . ASP A 1 229 ? 33.976 1.598 -33.697 1.00 91.75 229 ASP A O 1
ATOM 1836 N N . GLU A 1 230 ? 32.439 0.064 -34.216 1.00 92.38 230 GLU A N 1
ATOM 1837 C CA . GLU A 1 230 ? 31.318 1.005 -34.253 1.00 92.38 230 GLU A CA 1
ATOM 1838 C C . GLU A 1 230 ? 30.509 0.984 -32.950 1.00 92.38 230 GLU A C 1
ATOM 1840 O O . GLU A 1 230 ? 30.294 -0.057 -32.325 1.00 92.38 230 GLU A O 1
ATOM 1845 N N . LEU A 1 231 ? 30.012 2.151 -32.530 1.00 92.62 231 LEU A N 1
ATOM 1846 C CA . LEU A 1 231 ? 29.172 2.277 -31.331 1.00 92.62 231 LEU A CA 1
ATOM 1847 C C . LEU A 1 231 ? 27.684 2.043 -31.620 1.00 92.62 231 LEU A C 1
ATOM 1849 O O . LEU A 1 231 ? 26.930 1.645 -30.730 1.00 92.62 231 LEU A O 1
ATOM 1853 N N . PHE A 1 232 ? 27.258 2.269 -32.859 1.00 95.62 232 PHE A N 1
ATOM 1854 C CA . PHE A 1 232 ? 25.904 2.006 -33.325 1.00 95.62 232 PHE A CA 1
ATOM 1855 C C . PHE A 1 232 ? 25.904 1.703 -34.826 1.00 95.62 232 PHE A C 1
ATOM 1857 O O . PHE A 1 232 ? 26.763 2.175 -35.562 1.00 95.62 232 PHE A O 1
ATOM 1864 N N . GLN A 1 233 ? 24.900 0.955 -35.270 1.00 95.38 233 GLN A N 1
ATOM 1865 C CA . GLN A 1 233 ? 24.606 0.672 -36.674 1.00 95.38 233 GLN A CA 1
ATOM 1866 C C . GLN A 1 233 ? 23.112 0.811 -36.919 1.00 95.38 233 GLN A C 1
ATOM 1868 O O . GLN A 1 233 ? 22.328 0.853 -35.972 1.00 95.38 233 GLN A O 1
ATOM 1873 N N . HIS A 1 234 ? 22.690 0.858 -38.179 1.00 94.69 234 HIS A N 1
ATOM 1874 C CA . HIS A 1 234 ? 21.271 0.918 -38.496 1.00 94.69 234 HIS A CA 1
ATOM 1875 C C . HIS A 1 234 ? 20.902 0.070 -39.705 1.00 94.69 234 HIS A C 1
ATOM 1877 O O . HIS A 1 234 ? 21.718 -0.238 -40.570 1.00 94.69 234 HIS A O 1
ATOM 1883 N N . THR A 1 235 ? 19.637 -0.323 -39.753 1.00 91.00 235 THR A N 1
ATOM 1884 C CA . THR A 1 235 ? 19.006 -0.960 -40.904 1.00 91.00 235 THR A CA 1
ATOM 1885 C C . THR A 1 235 ? 17.677 -0.256 -41.126 1.00 91.00 235 THR A C 1
ATOM 1887 O O . THR A 1 235 ? 16.756 -0.372 -40.318 1.00 91.00 235 THR A O 1
ATOM 1890 N N . GLY A 1 236 ? 17.598 0.541 -42.193 1.00 92.00 236 GLY A N 1
ATOM 1891 C CA . GLY A 1 236 ? 16.477 1.458 -42.387 1.00 92.00 236 GLY A CA 1
ATOM 1892 C C . GLY A 1 236 ? 16.383 2.460 -41.233 1.00 92.00 236 GLY A C 1
ATOM 1893 O O . GLY A 1 236 ? 17.360 3.144 -40.927 1.00 92.00 236 GLY A O 1
ATOM 1894 N N . ASN A 1 237 ? 15.212 2.517 -40.598 1.00 94.56 237 ASN A N 1
ATOM 1895 C CA . ASN A 1 237 ? 14.883 3.391 -39.469 1.00 94.56 237 ASN A CA 1
ATOM 1896 C C . ASN A 1 237 ? 15.060 2.732 -38.086 1.00 94.56 237 ASN A C 1
ATOM 1898 O O . ASN A 1 237 ? 14.655 3.317 -37.078 1.00 94.56 237 ASN A O 1
ATOM 1902 N N . ILE A 1 238 ? 15.644 1.531 -38.028 1.00 96.19 238 ILE A N 1
ATOM 1903 C CA . ILE A 1 238 ? 15.983 0.847 -36.778 1.00 96.19 238 ILE A CA 1
ATOM 1904 C C . ILE A 1 238 ? 17.483 0.955 -36.539 1.00 96.19 238 ILE A C 1
ATOM 1906 O O . ILE A 1 238 ? 18.287 0.552 -37.380 1.00 96.19 238 ILE A O 1
ATOM 1910 N N . PHE A 1 239 ? 17.853 1.454 -35.367 1.00 97.50 239 PHE A N 1
ATOM 1911 C CA . PHE A 1 239 ? 19.229 1.599 -34.925 1.00 97.50 239 PHE A CA 1
ATOM 1912 C C . PHE A 1 239 ? 19.545 0.573 -33.845 1.00 97.50 239 PHE A C 1
ATOM 1914 O O . PHE A 1 239 ? 18.791 0.408 -32.894 1.00 97.50 239 PHE A O 1
ATOM 1921 N N . ILE A 1 240 ? 20.684 -0.095 -33.963 1.00 96.88 240 ILE A N 1
ATOM 1922 C CA . ILE A 1 240 ? 21.259 -0.941 -32.924 1.00 96.88 240 ILE A CA 1
ATOM 1923 C C . ILE A 1 240 ? 22.401 -0.142 -32.311 1.00 96.88 240 ILE A C 1
ATOM 1925 O O . ILE A 1 240 ? 23.401 0.123 -32.970 1.00 96.88 240 ILE A O 1
ATOM 1929 N N . CYS A 1 241 ? 22.245 0.263 -31.059 1.00 95.94 241 CYS A N 1
ATOM 1930 C CA . CYS A 1 241 ? 23.244 0.981 -30.286 1.00 95.94 241 CYS A CA 1
ATOM 1931 C C . CYS A 1 241 ? 23.821 0.032 -29.237 1.00 95.94 241 CYS A C 1
ATOM 1933 O O . CYS A 1 241 ? 23.069 -0.606 -28.490 1.00 95.94 241 CYS A O 1
ATOM 1935 N N . ARG A 1 242 ? 25.153 -0.038 -29.142 1.00 94.38 242 ARG A N 1
ATOM 1936 C CA . ARG A 1 242 ? 25.812 -0.703 -28.012 1.00 94.38 242 ARG A CA 1
ATOM 1937 C C . ARG A 1 242 ? 25.349 -0.065 -26.704 1.00 94.38 242 ARG A C 1
ATOM 1939 O O . ARG A 1 242 ? 24.881 1.073 -26.705 1.00 94.38 242 ARG A O 1
ATOM 1946 N N . TYR A 1 243 ? 25.504 -0.781 -25.592 1.00 92.25 243 TYR A N 1
ATOM 1947 C CA . TYR A 1 243 ? 25.170 -0.309 -24.246 1.00 92.25 243 TYR A CA 1
ATOM 1948 C C . TYR A 1 243 ? 26.144 0.787 -23.757 1.00 92.25 243 TYR A C 1
ATOM 1950 O O . TYR A 1 243 ? 26.826 0.647 -22.747 1.00 92.25 243 TYR A O 1
ATOM 1958 N N . ASP A 1 244 ? 26.221 1.880 -24.512 1.00 92.62 244 ASP A N 1
ATOM 1959 C CA . ASP A 1 244 ? 26.995 3.090 -24.288 1.00 92.62 244 ASP A CA 1
ATOM 1960 C C . ASP A 1 244 ? 26.036 4.291 -24.284 1.00 92.62 244 ASP A C 1
ATOM 1962 O O . ASP A 1 244 ? 25.417 4.647 -25.292 1.00 92.62 244 ASP A O 1
ATOM 1966 N N . TYR A 1 245 ? 25.890 4.919 -23.120 1.00 92.69 245 TYR A N 1
ATOM 1967 C CA . TYR A 1 245 ? 24.971 6.041 -22.937 1.00 92.69 245 TYR A CA 1
ATOM 1968 C C . TYR A 1 245 ? 25.390 7.305 -23.707 1.00 92.69 245 TYR A C 1
ATOM 1970 O O . TYR A 1 245 ? 24.531 8.121 -24.043 1.00 92.69 245 TYR A O 1
ATOM 1978 N N . SER A 1 246 ? 26.676 7.483 -24.016 1.00 92.56 246 SER A N 1
ATOM 1979 C CA . SER A 1 246 ? 27.153 8.619 -24.813 1.00 92.56 246 SER A CA 1
ATOM 1980 C C . SER A 1 246 ? 26.743 8.454 -26.273 1.00 92.56 246 SER A C 1
ATOM 1982 O O . SER A 1 246 ? 26.198 9.387 -26.866 1.00 92.56 246 SER A O 1
ATOM 1984 N N . ALA A 1 247 ? 26.923 7.250 -26.822 1.00 94.25 247 ALA A N 1
ATOM 1985 C CA . ALA A 1 247 ? 26.463 6.902 -28.162 1.00 94.25 247 ALA A CA 1
ATOM 1986 C C . ALA A 1 247 ? 24.940 7.043 -28.280 1.00 94.25 247 ALA A C 1
ATOM 1988 O O . ALA A 1 247 ? 24.451 7.713 -29.192 1.00 94.25 247 ALA A O 1
ATOM 1989 N N . LEU A 1 248 ? 24.194 6.510 -27.304 1.00 95.81 248 LEU A N 1
ATOM 1990 C CA . LEU A 1 248 ? 22.737 6.637 -27.253 1.00 95.81 248 LEU A CA 1
ATOM 1991 C C . LEU A 1 248 ? 22.294 8.104 -27.215 1.00 95.81 248 LEU A C 1
ATOM 1993 O O . LEU A 1 248 ? 21.379 8.483 -27.941 1.00 95.81 248 LEU A O 1
ATOM 1997 N N . LYS A 1 249 ? 22.944 8.945 -26.400 1.00 95.94 249 LYS A N 1
ATOM 1998 C CA . LYS A 1 249 ? 22.644 10.382 -26.324 1.00 95.94 249 LYS A CA 1
ATOM 1999 C C . LYS A 1 249 ? 22.827 11.076 -27.671 1.00 95.94 249 LYS A C 1
ATOM 2001 O O . LYS A 1 249 ? 21.941 11.820 -28.088 1.00 95.94 249 LYS A O 1
ATOM 2006 N N . ILE A 1 250 ? 23.965 10.852 -28.332 1.00 96.12 250 ILE A N 1
ATOM 2007 C CA . ILE A 1 250 ? 24.263 11.450 -29.642 1.00 96.12 250 ILE A CA 1
ATOM 2008 C C . ILE A 1 250 ? 23.216 11.007 -30.663 1.00 96.12 250 ILE A C 1
ATOM 2010 O O . ILE A 1 250 ? 22.660 11.841 -31.381 1.00 96.12 250 ILE A O 1
ATOM 2014 N N . LEU A 1 251 ? 22.909 9.711 -30.690 1.00 96.50 251 LEU A N 1
ATOM 2015 C CA . LEU A 1 251 ? 21.952 9.146 -31.625 1.00 96.50 251 LEU A CA 1
ATOM 2016 C C . LEU A 1 251 ? 20.536 9.691 -31.392 1.00 96.50 251 LEU A C 1
ATOM 2018 O O . LEU A 1 251 ? 19.911 10.172 -32.334 1.00 96.50 251 LEU A O 1
ATOM 2022 N N . ALA A 1 252 ? 20.057 9.691 -30.148 1.00 97.00 252 ALA A N 1
ATOM 2023 C CA . ALA A 1 252 ? 18.738 10.200 -29.778 1.00 97.00 252 ALA A CA 1
ATOM 2024 C C . ALA A 1 252 ? 18.564 11.682 -30.153 1.00 97.00 252 ALA A C 1
ATOM 2026 O O . ALA A 1 252 ? 17.567 12.051 -30.776 1.00 97.00 252 ALA A O 1
ATOM 2027 N N . LEU A 1 253 ? 19.551 12.532 -29.835 1.00 97.50 253 LEU A N 1
ATOM 2028 C CA . LEU A 1 253 ? 19.528 13.954 -30.200 1.00 97.50 253 LEU A CA 1
ATOM 2029 C C . LEU A 1 253 ? 19.506 14.152 -31.717 1.00 97.50 253 LEU A C 1
ATOM 2031 O O . LEU A 1 253 ? 18.725 14.962 -32.220 1.00 97.50 253 LEU A O 1
ATOM 2035 N N . THR A 1 254 ? 20.337 13.397 -32.439 1.00 97.25 254 THR A N 1
ATOM 2036 C CA . THR A 1 254 ? 20.433 13.480 -33.900 1.00 97.25 254 THR A CA 1
ATOM 2037 C C . THR A 1 254 ? 19.112 13.084 -34.550 1.00 97.25 254 THR A C 1
ATOM 2039 O O . THR A 1 254 ? 18.594 13.825 -35.382 1.00 97.25 254 THR A O 1
ATOM 2042 N N . GLN A 1 255 ? 18.518 11.961 -34.134 1.00 96.94 255 GLN A N 1
ATOM 2043 C CA . GLN A 1 255 ? 17.254 11.494 -34.703 1.00 96.94 255 GLN A CA 1
ATOM 2044 C C . GLN A 1 255 ? 16.093 12.430 -34.364 1.00 96.94 255 GLN A C 1
ATOM 2046 O O . GLN A 1 255 ? 15.330 12.780 -35.263 1.00 96.94 255 GLN A O 1
ATOM 2051 N N . ARG A 1 256 ? 15.997 12.928 -33.121 1.00 96.88 256 ARG A N 1
ATOM 2052 C CA . ARG A 1 256 ? 15.000 13.954 -32.775 1.00 96.88 256 ARG A CA 1
ATOM 2053 C C . ARG A 1 256 ? 15.150 15.182 -33.673 1.00 96.88 256 ARG A C 1
ATOM 2055 O O . ARG A 1 256 ? 14.166 15.632 -34.247 1.00 96.88 256 ARG A O 1
ATOM 2062 N N . HIS A 1 257 ? 16.371 15.705 -33.824 1.00 96.19 257 HIS A N 1
ATOM 2063 C CA . HIS A 1 257 ? 16.626 16.889 -34.644 1.00 96.19 257 HIS A CA 1
ATOM 2064 C C . HIS A 1 257 ? 16.212 16.681 -36.107 1.00 96.19 257 HIS A C 1
ATOM 2066 O O . HIS A 1 257 ? 15.495 17.514 -36.658 1.00 96.19 257 HIS A O 1
ATOM 2072 N N . LEU A 1 258 ? 16.614 15.562 -36.719 1.00 95.88 258 LEU A N 1
ATOM 2073 C CA . LEU A 1 258 ? 16.262 15.232 -38.103 1.00 95.88 258 LEU A CA 1
ATOM 2074 C C . LEU A 1 258 ? 14.745 15.122 -38.295 1.00 95.88 258 LEU A C 1
ATOM 2076 O O . LEU A 1 258 ? 14.205 15.684 -39.246 1.00 95.88 258 LEU A O 1
ATOM 2080 N N . LEU A 1 259 ? 14.042 14.458 -37.373 1.00 94.94 259 LEU A N 1
ATOM 2081 C CA . LEU A 1 259 ? 12.585 14.333 -37.431 1.00 94.94 259 LEU A CA 1
ATOM 2082 C C . LEU A 1 259 ? 11.885 15.690 -37.281 1.00 94.94 259 LEU A C 1
ATOM 2084 O O . LEU A 1 259 ? 10.914 15.956 -37.990 1.00 94.94 259 LEU A O 1
ATOM 2088 N N . THR A 1 260 ? 12.404 16.581 -36.431 1.00 94.81 260 THR A N 1
ATOM 2089 C CA . THR A 1 260 ? 11.903 17.957 -36.320 1.00 94.81 260 THR A CA 1
ATOM 2090 C C . THR A 1 260 ? 12.096 18.746 -37.619 1.00 94.81 260 THR A C 1
ATOM 2092 O O . THR A 1 260 ? 11.178 19.456 -38.028 1.00 94.81 260 THR A O 1
ATOM 2095 N N . GLN A 1 261 ? 13.249 18.632 -38.290 1.00 94.44 261 GLN A N 1
ATOM 2096 C CA . GLN A 1 261 ? 13.479 19.313 -39.576 1.00 94.44 261 GLN A CA 1
ATOM 2097 C C . GLN A 1 261 ? 12.547 18.781 -40.669 1.00 94.44 261 GLN A C 1
ATOM 2099 O O . GLN A 1 261 ? 11.855 19.560 -41.321 1.00 94.44 261 GLN A O 1
ATOM 2104 N N . LEU A 1 262 ? 12.436 17.456 -40.791 1.00 92.00 262 LEU A N 1
ATOM 2105 C CA . LEU A 1 262 ? 11.536 16.815 -41.752 1.00 92.00 262 LEU A CA 1
ATOM 2106 C C . LEU A 1 262 ? 10.068 17.200 -41.525 1.00 92.00 262 LEU A C 1
ATOM 2108 O O . LEU A 1 262 ? 9.306 17.350 -42.481 1.00 92.00 262 LEU A O 1
ATOM 2112 N N . HIS A 1 263 ? 9.651 17.368 -40.268 1.00 91.12 263 HIS A N 1
ATOM 2113 C CA . HIS A 1 263 ? 8.314 17.860 -39.951 1.00 91.12 263 HIS A CA 1
ATOM 2114 C C . HIS A 1 263 ? 8.109 19.306 -40.437 1.00 91.12 263 HIS A C 1
ATOM 2116 O O . HIS A 1 263 ? 7.096 19.590 -41.076 1.00 91.12 263 HIS A O 1
ATOM 2122 N N . LYS A 1 264 ? 9.084 20.199 -40.205 1.00 90.00 264 LYS A N 1
ATOM 2123 C CA . LYS A 1 264 ? 9.039 21.605 -40.655 1.00 90.00 264 LYS A CA 1
ATOM 2124 C C . LYS A 1 264 ? 8.952 21.716 -42.179 1.00 90.00 264 LYS A C 1
ATOM 2126 O O . LYS A 1 264 ? 8.120 22.458 -42.690 1.00 90.00 264 LYS A O 1
ATOM 2131 N N . GLU A 1 265 ? 9.741 20.931 -42.906 1.00 89.38 265 GLU A N 1
ATOM 2132 C CA . GLU A 1 265 ? 9.709 20.899 -44.375 1.00 89.38 265 GLU A CA 1
ATOM 2133 C C . GLU A 1 265 ? 8.353 20.426 -44.920 1.00 89.38 265 GLU A C 1
ATOM 2135 O O . GL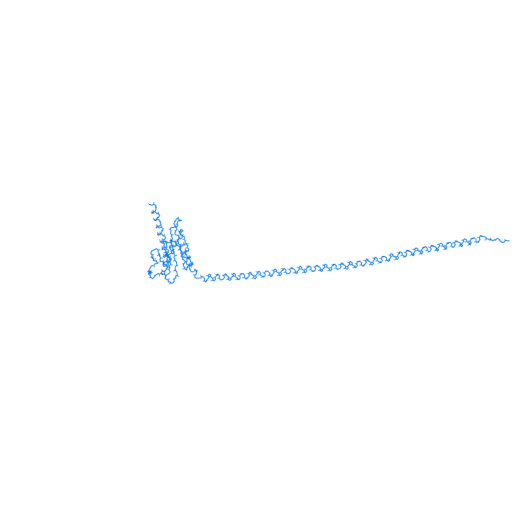U A 1 265 ? 7.823 21.005 -45.868 1.00 89.38 265 GLU A O 1
ATOM 2140 N N . ARG A 1 266 ? 7.742 19.414 -44.289 1.00 84.94 266 ARG A N 1
ATOM 2141 C CA . ARG A 1 266 ? 6.402 18.923 -44.659 1.00 84.94 266 ARG A CA 1
ATOM 2142 C C . ARG A 1 266 ? 5.283 19.911 -44.339 1.00 84.94 266 ARG A C 1
ATOM 2144 O O . ARG A 1 266 ? 4.270 19.895 -45.033 1.00 84.94 266 ARG A O 1
ATOM 2151 N N . GLY A 1 267 ? 5.437 20.717 -43.289 1.00 73.94 267 GLY A N 1
ATOM 2152 C CA . GLY A 1 267 ? 4.518 21.810 -42.967 1.00 73.94 267 GLY A CA 1
ATOM 2153 C C . GLY A 1 267 ? 4.575 22.911 -44.024 1.00 73.94 267 GLY A C 1
ATOM 2154 O O . GLY A 1 267 ? 3.556 23.246 -44.617 1.00 73.94 267 GLY A O 1
ATOM 2155 N N . ASN A 1 268 ? 5.784 23.372 -44.350 1.00 64.75 268 ASN A N 1
ATOM 2156 C CA . ASN A 1 268 ? 6.005 24.433 -45.338 1.00 64.75 268 ASN A CA 1
ATOM 2157 C C . ASN A 1 268 ? 5.588 24.024 -46.764 1.00 64.75 268 ASN A C 1
ATOM 2159 O O . ASN A 1 268 ? 5.139 24.857 -47.541 1.00 64.75 268 ASN A O 1
ATOM 2163 N N . GLY A 1 269 ? 5.707 22.741 -47.120 1.00 58.19 269 GLY A N 1
ATOM 2164 C CA . GLY A 1 269 ? 5.260 22.220 -48.418 1.00 58.19 269 GLY A CA 1
ATOM 2165 C C . GLY A 1 269 ? 3.740 22.086 -48.583 1.00 58.19 269 GLY A C 1
ATOM 2166 O O . GLY A 1 269 ? 3.297 21.736 -49.670 1.00 58.19 269 GLY A O 1
ATOM 2167 N N . LYS A 1 270 ? 2.945 22.317 -47.527 1.00 53.53 270 LYS A N 1
ATOM 2168 C CA . LYS A 1 270 ? 1.471 22.373 -47.591 1.00 53.53 270 LYS A CA 1
ATOM 2169 C C . LYS A 1 270 ? 0.922 23.801 -47.679 1.00 53.53 270 LYS A C 1
ATOM 2171 O O . LYS A 1 270 ? -0.266 23.960 -47.941 1.00 53.53 270 LYS A O 1
ATOM 2176 N N . GLU A 1 271 ? 1.756 24.807 -47.416 1.00 48.56 271 GLU A N 1
ATOM 2177 C CA . GLU A 1 271 ? 1.400 26.233 -47.500 1.00 48.56 271 GLU A CA 1
ATOM 2178 C C . GLU A 1 271 ? 1.762 26.868 -48.858 1.00 48.56 271 GLU A C 1
ATOM 2180 O O . GLU A 1 271 ? 1.391 28.015 -49.105 1.00 48.56 271 GLU A O 1
ATOM 2185 N N . ASN A 1 272 ? 2.428 26.118 -49.744 1.00 39.59 272 ASN A N 1
ATOM 2186 C CA . ASN A 1 272 ? 2.659 26.457 -51.156 1.00 39.59 272 ASN A CA 1
ATOM 2187 C C . ASN A 1 272 ? 1.767 25.611 -52.069 1.00 39.59 272 ASN A C 1
ATOM 2189 O O . ASN A 1 272 ? 1.399 26.122 -53.150 1.00 39.59 272 ASN A O 1
#

InterPro domains:
  IPR019219 Protein of unknown function DUF2130 [PF09903] (112-256)

pLDDT: mean 84.08, std 13.83, range [39.59, 97.5]

Sequence (272 aa):
NAEFDLGEGYKKHLKNLEAKTRAEAEKKGKDSAKKEIQETKKKAAEWAKEKIKAEQEKKEIQKKLQAEQQKNKQADKKYKDHYANLSDSQIKAAKEDLEQKQSEKDKLNALKLDRLQKKLSEAEKTIKQGVTVDQGAGQVGQLIEFLREKVFKHTEDKFTSYGTGEEGGDVLQEVIEKGESICNILYESKKTKGWSNKWIGKLQKDMTDTKAIVGMIFSVTVPKSFNEDELFQHTGNIFICRYDYSALKILALTQRHLLTQLHKERGNGKEN